Protein AF-A0A372RR23-F1 (afdb_monomer_lite)

Foldseek 3Di:
DDDDDDPDDDPDPPVVVVVVPDDVPPPLPAPQAEEAFEADVQQLVVVLVVVCVVVVHHSVQKDWQVLLVVCVQCVPTQHDAAHEYEADDPDPPGCNCVSCVVNVHHYHYYNHPCRLVVLVVCLVVDPHAHEYEYAHQDLVSLVSVLVSLVSVHAYEYEYAPVRHDPSQVDNDDPPCPVRHHHYDHCVQPCQRTMAGEDDDDPVQWDKWKKFDPVQLPDDDPVQSVLSVVLVHHWYKYDDDSGIIITTHNDDVSVVSSVVVCCVVPVRIDTDDPPPVVLVVLVVVLVVVCVCLCCVLPPQHQVLDPPDPDPDPVSSVVSVVSNVVNVVSVVVSVVVVVVVVLVVDPPVVVCVVVVPDPPDDD

Structure (mmCIF, N/CA/C/O backbone):
data_AF-A0A372RR23-F1
#
_entry.id   AF-A0A372RR23-F1
#
loop_
_atom_site.group_PDB
_atom_site.id
_atom_site.type_symbol
_atom_site.label_atom_id
_atom_site.label_alt_id
_atom_site.label_comp_id
_atom_site.label_asym_id
_atom_site.label_entity_id
_atom_site.label_seq_id
_atom_site.pdbx_PDB_ins_code
_atom_site.Cartn_x
_atom_site.Cartn_y
_atom_site.Cartn_z
_atom_site.occupancy
_atom_site.B_iso_or_equiv
_atom_site.auth_seq_id
_atom_site.auth_comp_id
_atom_site.auth_asym_id
_atom_site.auth_atom_id
_atom_site.pdbx_PDB_model_num
ATOM 1 N N . MET A 1 1 ? -21.465 -30.133 79.094 1.00 32.75 1 MET A N 1
ATOM 2 C CA . MET A 1 1 ? -21.147 -31.136 78.059 1.00 32.75 1 MET A CA 1
ATOM 3 C C . MET A 1 1 ? -22.354 -31.195 77.126 1.00 32.75 1 MET A C 1
ATOM 5 O O . MET A 1 1 ? -23.392 -31.616 77.604 1.00 32.75 1 MET A O 1
ATOM 9 N N . VAL A 1 2 ? -22.204 -30.684 75.889 1.00 33.41 2 VAL A N 1
ATOM 10 C CA . VAL A 1 2 ? -23.000 -30.971 74.660 1.00 33.41 2 VAL A CA 1
ATOM 11 C C . VAL A 1 2 ? -24.513 -30.642 74.727 1.00 33.41 2 VAL A C 1
ATOM 13 O O . VAL A 1 2 ? -25.246 -31.293 75.452 1.00 33.41 2 VAL A O 1
ATOM 16 N N . GLU A 1 3 ? -25.068 -29.556 74.166 1.00 28.98 3 GLU A N 1
ATOM 17 C CA . GLU A 1 3 ? -25.157 -29.034 72.776 1.00 28.98 3 GLU A CA 1
ATOM 18 C C . GLU A 1 3 ? -25.964 -29.898 71.767 1.00 28.98 3 GLU A C 1
ATOM 20 O O . GLU A 1 3 ? -25.618 -31.051 71.543 1.00 28.98 3 GLU A O 1
ATOM 25 N N . LYS A 1 4 ? -26.932 -29.248 71.075 1.00 32.94 4 LYS A N 1
ATOM 26 C CA . LYS A 1 4 ? -27.595 -29.609 69.785 1.00 32.94 4 LYS A CA 1
ATOM 27 C C . LYS A 1 4 ? -28.666 -30.729 69.844 1.00 32.94 4 LYS A C 1
ATOM 29 O O . LYS A 1 4 ? -28.531 -31.669 70.604 1.00 32.94 4 LYS A O 1
ATOM 34 N N . THR A 1 5 ? -29.786 -30.729 69.106 1.00 32.44 5 THR A N 1
ATOM 35 C CA . THR A 1 5 ? -30.279 -29.979 67.927 1.00 32.44 5 THR A CA 1
ATOM 36 C C . THR A 1 5 ? -31.756 -30.358 67.690 1.00 32.44 5 THR A C 1
ATOM 38 O O . THR A 1 5 ? -32.130 -31.491 67.981 1.00 32.44 5 THR A O 1
ATOM 41 N N . LYS A 1 6 ? -32.542 -29.459 67.069 1.00 32.62 6 LYS A N 1
ATOM 42 C CA . LYS A 1 6 ? -33.461 -29.687 65.917 1.00 32.62 6 LYS A CA 1
ATOM 43 C C . LYS A 1 6 ? -34.702 -28.782 65.967 1.00 32.62 6 LYS A C 1
ATOM 45 O O . LYS A 1 6 ? -35.769 -29.185 66.404 1.00 32.62 6 LYS A O 1
ATOM 50 N N . ASN A 1 7 ? -34.543 -27.577 65.420 1.00 30.97 7 ASN A N 1
ATOM 51 C CA . ASN A 1 7 ? -35.616 -26.851 64.740 1.00 30.97 7 ASN A CA 1
ATOM 52 C C . ASN A 1 7 ? -35.273 -26.869 63.242 1.00 30.97 7 ASN A C 1
ATOM 54 O O . ASN A 1 7 ? -34.629 -25.959 62.728 1.00 30.97 7 ASN A O 1
ATOM 58 N N . GLU A 1 8 ? -35.647 -27.946 62.558 1.00 39.44 8 GLU A N 1
ATOM 59 C CA . GLU A 1 8 ? -35.674 -28.031 61.096 1.00 39.44 8 GLU A CA 1
ATOM 60 C C . GLU A 1 8 ? -37.141 -28.024 60.681 1.00 39.44 8 GLU A C 1
ATOM 62 O O . GLU A 1 8 ? -37.826 -28.974 61.031 1.00 39.44 8 GLU A O 1
ATOM 67 N N . THR A 1 9 ? -37.598 -26.973 59.981 1.00 37.22 9 THR A N 1
ATOM 68 C CA . THR A 1 9 ? -38.625 -27.017 58.904 1.00 37.22 9 THR A CA 1
ATOM 69 C C . THR A 1 9 ? -39.169 -25.624 58.545 1.00 37.22 9 THR A C 1
ATOM 71 O O . THR A 1 9 ? -40.376 -25.427 58.546 1.00 37.22 9 THR A O 1
ATOM 74 N N . PHE A 1 10 ? -38.335 -24.628 58.205 1.00 36.75 10 PHE A N 1
ATOM 75 C CA . PHE A 1 10 ? -38.878 -23.379 57.616 1.00 36.75 10 PHE A CA 1
ATOM 76 C C . PHE A 1 10 ? -37.987 -22.656 56.588 1.00 36.75 10 PHE A C 1
ATOM 78 O O . PHE A 1 10 ? -38.236 -21.501 56.254 1.00 36.75 10 PHE A O 1
ATOM 85 N N . THR A 1 11 ? -36.974 -23.318 56.021 1.00 40.12 11 THR A N 1
ATOM 86 C CA . THR A 1 11 ? -35.999 -22.672 55.114 1.00 40.12 11 THR A CA 1
ATOM 87 C C . THR A 1 11 ? -35.966 -23.220 53.686 1.00 40.12 11 THR A C 1
ATOM 89 O O . THR A 1 11 ? -35.146 -22.765 52.896 1.00 40.12 11 THR A O 1
ATOM 92 N N . ASN A 1 12 ? -36.866 -24.132 53.296 1.00 43.38 12 ASN A N 1
ATOM 93 C CA . ASN A 1 12 ? -36.769 -24.791 51.982 1.00 43.38 12 ASN A CA 1
ATOM 94 C C . ASN A 1 12 ? -37.603 -24.138 50.854 1.00 43.38 12 ASN A C 1
ATOM 96 O O . ASN A 1 12 ? -37.377 -24.407 49.679 1.00 43.38 12 ASN A O 1
ATOM 100 N N . GLY A 1 13 ? -38.553 -23.249 51.177 1.00 40.19 13 GLY A N 1
ATOM 101 C CA . GLY A 1 13 ? -39.430 -22.615 50.174 1.00 40.19 13 GLY A CA 1
ATOM 102 C C . GLY A 1 13 ? -38.867 -21.343 49.526 1.00 40.19 13 GLY A C 1
ATOM 103 O O . GLY A 1 13 ? -39.164 -21.050 48.371 1.00 40.19 13 GLY A O 1
ATOM 104 N N . ARG A 1 14 ? -38.023 -20.586 50.243 1.00 38.28 14 ARG A N 1
ATOM 105 C CA . ARG A 1 14 ? -37.509 -19.280 49.781 1.00 38.28 14 ARG A CA 1
ATOM 106 C C . ARG A 1 14 ? -36.239 -19.392 48.929 1.00 38.28 14 ARG A C 1
ATOM 108 O O . ARG A 1 14 ? -35.959 -18.494 48.143 1.00 38.28 14 ARG A O 1
ATOM 115 N N . PHE A 1 15 ? -35.512 -20.505 49.043 1.00 39.12 15 PHE A N 1
ATOM 116 C CA . PHE A 1 15 ? -34.322 -20.774 48.231 1.00 39.12 15 PHE A CA 1
ATOM 117 C C . PHE A 1 15 ? -34.662 -21.201 46.797 1.00 39.12 15 PHE A C 1
ATOM 119 O O . PHE A 1 15 ? -33.976 -20.784 45.871 1.00 39.12 15 PHE A O 1
ATOM 126 N N . ARG A 1 16 ? -35.776 -21.914 46.577 1.00 40.09 16 ARG A N 1
ATOM 127 C CA . ARG A 1 16 ? -36.174 -22.370 45.231 1.00 40.09 16 ARG A CA 1
ATOM 128 C C . ARG A 1 16 ? -36.643 -21.249 44.298 1.00 40.09 16 ARG A C 1
ATOM 130 O O . ARG A 1 16 ? -36.471 -21.351 43.091 1.00 40.09 16 ARG A O 1
ATOM 137 N N . PHE A 1 17 ? -37.201 -20.165 44.842 1.00 38.22 17 PHE A N 1
ATOM 138 C CA . PHE A 1 17 ? -37.656 -19.021 44.037 1.00 38.22 17 PHE A CA 1
ATOM 139 C C . PHE A 1 17 ? -36.513 -18.086 43.610 1.00 38.22 17 PHE A C 1
ATOM 141 O O . PHE A 1 17 ? -36.607 -17.438 42.573 1.00 38.22 17 PHE A O 1
ATOM 148 N N . LEU A 1 18 ? -35.413 -18.037 44.370 1.00 39.31 18 LEU A N 1
ATOM 149 C CA . LEU A 1 18 ? -34.217 -17.264 44.007 1.00 39.31 18 LEU A CA 1
ATOM 150 C C . LEU A 1 18 ? -33.305 -18.002 43.014 1.00 39.31 18 LEU A C 1
ATOM 152 O O . LEU A 1 18 ? -32.480 -17.370 42.358 1.00 39.31 18 LEU A O 1
ATOM 156 N N . GLU A 1 19 ? -33.475 -19.317 42.876 1.00 41.12 19 GLU A N 1
ATOM 157 C CA . GLU A 1 19 ? -32.710 -20.159 41.951 1.00 41.12 19 GLU A CA 1
ATOM 158 C C . GLU A 1 19 ? -33.331 -20.218 40.543 1.00 41.12 19 GLU A C 1
ATOM 160 O O . GLU A 1 19 ? -32.627 -20.470 39.573 1.00 41.12 19 GLU A O 1
ATOM 165 N N . LEU A 1 20 ? -34.624 -19.889 40.406 1.00 41.50 20 LEU A N 1
ATOM 166 C CA . LEU A 1 20 ? -35.331 -19.831 39.117 1.00 41.50 20 LEU A CA 1
ATOM 167 C C . LEU A 1 20 ? -35.252 -18.461 38.416 1.00 41.50 20 LEU A C 1
ATOM 169 O O . LEU A 1 20 ? -35.506 -18.378 37.221 1.00 41.50 20 LEU A O 1
ATOM 173 N N . CYS A 1 21 ? -34.846 -17.398 39.121 1.00 40.59 21 CYS A N 1
ATOM 174 C CA . CYS A 1 21 ? -34.650 -16.055 38.547 1.00 40.59 21 CYS A CA 1
ATOM 175 C C . CYS A 1 21 ? -33.171 -15.716 38.294 1.00 40.59 21 CYS A C 1
ATOM 177 O O . CYS A 1 21 ? -32.789 -14.544 38.260 1.00 40.59 21 CYS A O 1
ATOM 179 N N . ARG A 1 22 ? -32.309 -16.726 38.141 1.00 40.34 22 ARG A N 1
ATOM 180 C CA . ARG A 1 22 ? -30.904 -16.523 37.791 1.00 40.34 22 ARG A CA 1
ATOM 181 C C . ARG A 1 22 ? -30.522 -17.464 36.655 1.00 40.34 22 ARG A C 1
ATOM 183 O O . ARG A 1 22 ? -30.460 -18.670 36.846 1.00 40.34 22 ARG A O 1
ATOM 190 N N . LYS A 1 23 ? -30.121 -16.834 35.549 1.00 40.53 23 LYS A N 1
ATOM 191 C CA . LYS A 1 23 ? -29.235 -17.333 34.491 1.00 40.53 23 LYS A CA 1
ATOM 192 C C . LYS A 1 23 ? -29.868 -17.776 33.165 1.00 40.53 23 LYS A C 1
ATOM 194 O O . LYS A 1 23 ? -29.563 -18.856 32.685 1.00 40.53 23 LYS A O 1
ATOM 199 N N . ASP A 1 24 ? -30.440 -16.815 32.444 1.00 39.31 24 ASP A N 1
ATOM 200 C CA . ASP A 1 24 ? -29.899 -16.551 31.100 1.00 39.31 24 ASP A CA 1
ATOM 201 C C . ASP A 1 24 ? -28.560 -15.812 31.274 1.00 39.31 24 ASP A C 1
ATOM 203 O O . ASP A 1 24 ? -28.441 -14.604 31.068 1.00 39.31 24 ASP A O 1
ATOM 207 N N . TYR A 1 25 ? -27.537 -16.511 31.780 1.00 46.22 25 TYR A N 1
ATOM 208 C CA . TYR A 1 25 ? -26.165 -16.015 31.687 1.00 46.22 25 TYR A CA 1
ATOM 209 C C . TYR A 1 25 ? -25.766 -16.238 30.232 1.00 46.22 25 TYR A C 1
ATOM 211 O O . TYR A 1 25 ? -25.176 -17.261 29.892 1.00 46.22 25 TYR A O 1
ATOM 219 N N . PHE A 1 26 ? -26.101 -15.281 29.365 1.00 50.78 26 PHE A N 1
ATOM 220 C CA . PHE A 1 26 ? -25.314 -15.094 28.154 1.00 50.78 26 PHE A CA 1
ATOM 221 C C . PHE A 1 26 ? -23.848 -15.080 28.588 1.00 50.78 26 PHE A C 1
ATOM 223 O O . PHE A 1 26 ? -23.500 -14.389 29.554 1.00 50.78 26 PHE A O 1
ATOM 230 N N . SER A 1 27 ? -23.007 -15.908 27.961 1.00 52.59 27 SER A N 1
ATOM 231 C CA . SER A 1 27 ? -21.594 -15.895 28.315 1.00 52.59 27 SER A CA 1
ATOM 232 C C . SER A 1 27 ? -21.087 -14.465 28.106 1.00 52.59 27 SER A C 1
ATOM 234 O O . SER A 1 27 ? -21.326 -13.846 27.067 1.00 52.59 27 SER A O 1
ATOM 236 N N . ARG A 1 28 ? -20.450 -13.914 29.145 1.00 58.38 28 ARG A N 1
ATOM 237 C CA . ARG A 1 28 ? -19.792 -12.602 29.076 1.00 58.38 28 ARG A CA 1
ATOM 238 C C . ARG A 1 28 ? -18.524 -12.645 28.231 1.00 58.38 28 ARG A C 1
ATOM 240 O O . ARG A 1 28 ? -17.876 -11.623 28.064 1.00 58.38 28 ARG A O 1
ATOM 247 N N . GLU A 1 29 ? -18.151 -13.827 27.749 1.00 73.06 29 GLU A N 1
ATOM 248 C CA . GLU A 1 29 ? -17.009 -13.954 26.869 1.00 73.06 29 GLU A CA 1
ATOM 249 C C . GLU A 1 29 ? -17.309 -13.246 25.548 1.00 73.06 29 GLU A C 1
ATOM 251 O O . GLU A 1 29 ? -18.373 -13.502 24.950 1.00 73.06 29 GLU A O 1
ATOM 256 N N . PRO A 1 30 ? -16.389 -12.365 25.110 1.00 78.56 30 PRO A N 1
ATOM 257 C CA . PRO A 1 30 ? -16.509 -11.691 23.837 1.00 78.56 30 PRO A CA 1
ATOM 258 C C . PRO A 1 30 ? -16.737 -12.693 22.710 1.00 78.56 30 PRO A C 1
ATOM 260 O O . PRO A 1 30 ? -16.141 -13.768 22.687 1.00 78.56 30 PRO A O 1
ATOM 263 N N . THR A 1 31 ? -17.600 -12.341 21.764 1.00 87.62 31 THR A N 1
ATOM 264 C CA . THR A 1 31 ? -17.937 -13.183 20.606 1.00 87.62 31 THR A CA 1
ATOM 265 C C . THR A 1 31 ? -16.738 -13.450 19.696 1.00 87.62 31 THR A C 1
ATOM 267 O O . THR A 1 31 ? -16.782 -14.378 18.896 1.00 87.62 31 THR A O 1
ATOM 270 N N . GLY A 1 32 ? -15.683 -12.636 19.803 1.00 88.50 32 GL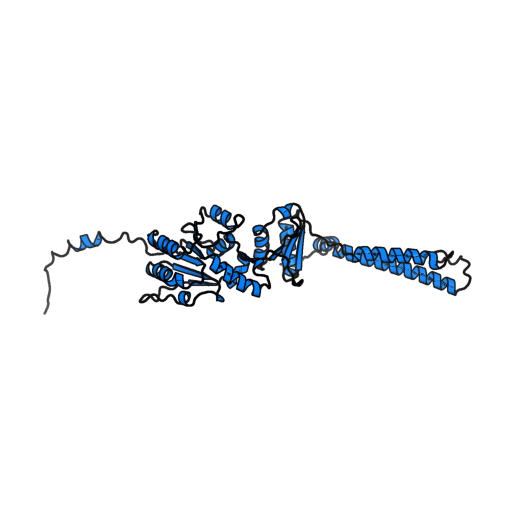Y A N 1
ATOM 271 C CA . GLY A 1 32 ? -14.536 -12.640 18.895 1.00 88.50 32 GLY A CA 1
ATOM 272 C C . GLY A 1 32 ? -14.802 -11.922 17.567 1.00 88.50 32 GLY A C 1
ATOM 273 O O . GLY A 1 32 ? -13.875 -11.779 16.775 1.00 88.50 32 GLY A O 1
ATOM 274 N N . LEU A 1 33 ? -16.034 -11.448 17.343 1.00 92.88 33 LEU A N 1
ATOM 275 C CA . LEU A 1 33 ? -16.416 -10.683 16.159 1.00 92.88 33 LEU A CA 1
ATOM 276 C C . LEU A 1 33 ? -15.825 -9.273 16.210 1.00 92.88 33 LEU A C 1
ATOM 278 O O . LEU A 1 33 ? -15.804 -8.640 17.269 1.00 92.88 33 LEU A O 1
ATOM 282 N N . VAL A 1 34 ? -15.350 -8.791 15.064 1.00 94.44 34 VAL A N 1
ATOM 283 C CA . VAL A 1 34 ? -14.657 -7.504 14.938 1.00 94.44 34 VAL A CA 1
ATOM 284 C C . VAL A 1 34 ? -15.584 -6.444 14.347 1.00 94.44 34 VAL A C 1
ATOM 286 O O . VAL A 1 34 ? -16.171 -6.653 13.290 1.00 94.44 34 VAL A O 1
ATOM 289 N N . HIS A 1 35 ? -15.676 -5.292 15.008 1.00 94.25 35 HIS A N 1
ATOM 290 C CA . HIS A 1 35 ? -16.439 -4.121 14.576 1.00 94.25 35 HIS A CA 1
ATOM 291 C C . HIS A 1 35 ? -15.450 -2.981 14.317 1.00 94.25 35 HIS A C 1
ATOM 293 O O . HIS A 1 35 ? -14.727 -2.575 15.231 1.00 94.25 35 HIS A O 1
ATOM 299 N N . ILE A 1 36 ? -15.377 -2.514 13.069 1.00 94.50 36 ILE A N 1
ATOM 300 C CA . ILE A 1 36 ? -14.313 -1.620 12.590 1.00 94.50 36 ILE A CA 1
ATOM 301 C C . ILE A 1 36 ? -14.866 -0.212 12.373 1.00 94.50 36 ILE A C 1
ATOM 303 O O . ILE A 1 36 ? -15.873 -0.031 11.690 1.00 94.50 36 ILE A O 1
ATOM 307 N N . PHE A 1 37 ? -14.167 0.774 12.933 1.00 93.88 37 PHE A N 1
ATOM 308 C CA . PHE A 1 37 ? -14.517 2.191 12.908 1.00 93.88 37 PHE A CA 1
ATOM 309 C C . PHE A 1 37 ? -13.312 2.999 12.418 1.00 93.88 37 PHE A C 1
ATOM 311 O O . PHE A 1 37 ? -12.285 3.029 13.097 1.00 93.88 37 PHE A O 1
ATOM 318 N N . ILE A 1 38 ? -13.419 3.641 11.255 1.00 93.31 38 ILE A N 1
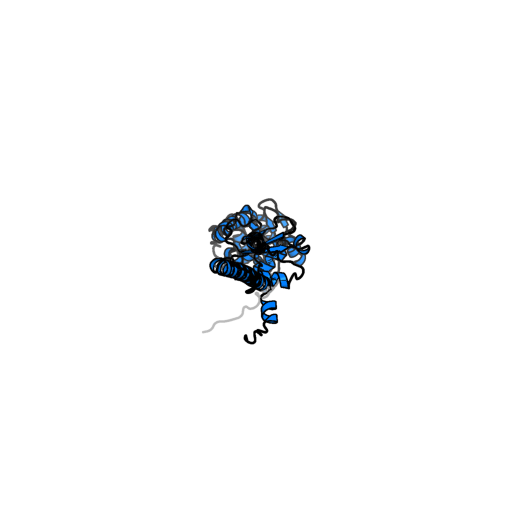ATOM 319 C CA . ILE A 1 38 ? -12.316 4.370 10.611 1.00 93.31 38 ILE A CA 1
ATOM 320 C C . ILE A 1 38 ? -12.601 5.871 10.611 1.00 93.31 38 ILE A C 1
ATOM 322 O O . ILE A 1 38 ? -13.611 6.316 10.066 1.00 93.31 38 ILE A O 1
ATOM 326 N N . ASP A 1 39 ? -11.684 6.643 11.190 1.00 91.50 39 ASP A N 1
ATOM 327 C CA . ASP A 1 39 ? -11.669 8.104 11.114 1.00 91.50 39 ASP A CA 1
ATOM 328 C C . ASP A 1 39 ? -10.792 8.538 9.938 1.00 91.50 39 ASP A C 1
ATOM 330 O O . ASP A 1 39 ? -9.567 8.642 10.061 1.00 91.50 39 ASP A O 1
ATOM 334 N N . ASN A 1 40 ? -11.410 8.707 8.769 1.00 88.88 40 ASN A N 1
ATOM 335 C CA . ASN A 1 40 ? -10.663 8.784 7.522 1.00 88.88 40 ASN A CA 1
ATOM 336 C C . ASN A 1 40 ? -9.707 9.998 7.435 1.00 88.88 40 ASN A C 1
ATOM 338 O O . ASN A 1 40 ? -8.518 9.810 7.167 1.00 88.88 40 ASN A O 1
ATOM 342 N N . PRO A 1 41 ? -10.142 11.240 7.714 1.00 89.38 41 PRO A N 1
ATOM 343 C CA . PRO A 1 41 ? -9.239 12.386 7.647 1.00 89.38 41 PRO A CA 1
ATOM 344 C C . PRO A 1 41 ? -8.061 12.256 8.619 1.00 89.38 41 PRO A C 1
ATOM 346 O O . PRO A 1 41 ? -6.952 12.683 8.307 1.00 89.38 41 PRO A O 1
ATOM 349 N N . ASN A 1 42 ? -8.285 11.644 9.787 1.00 90.31 42 ASN A N 1
ATOM 350 C CA . ASN A 1 42 ? -7.258 11.477 10.807 1.00 90.31 42 ASN A CA 1
ATOM 351 C C . ASN A 1 42 ? -6.155 10.505 10.353 1.00 90.31 42 ASN A C 1
ATOM 353 O O . ASN A 1 42 ? -4.974 10.825 10.485 1.00 90.31 42 ASN A O 1
ATOM 357 N N . ILE A 1 43 ? -6.516 9.353 9.769 1.00 93.69 43 ILE A N 1
ATOM 358 C CA . ILE A 1 43 ? -5.520 8.416 9.220 1.00 93.69 43 ILE A CA 1
ATOM 359 C C . ILE A 1 43 ? -4.796 9.001 8.005 1.00 93.69 43 ILE A C 1
ATOM 361 O O . ILE A 1 43 ? -3.584 8.812 7.886 1.00 93.69 43 ILE A O 1
ATOM 365 N N . GLU A 1 44 ? -5.513 9.700 7.122 1.00 93.12 44 GLU A N 1
ATOM 366 C CA . GLU A 1 44 ? -4.958 10.200 5.866 1.00 93.12 44 GLU A CA 1
ATOM 367 C C . GLU A 1 44 ? -3.939 11.322 6.097 1.00 93.12 44 GLU A C 1
ATOM 369 O O . GLU A 1 44 ? -2.839 11.253 5.551 1.00 93.12 44 GLU A O 1
ATOM 374 N N . ILE A 1 45 ? -4.263 12.319 6.928 1.00 93.06 45 ILE A N 1
ATOM 375 C CA . ILE A 1 45 ? -3.385 13.473 7.184 1.00 93.06 45 ILE A CA 1
ATOM 376 C C . ILE A 1 45 ? -2.081 13.029 7.861 1.00 93.06 45 ILE A C 1
ATOM 378 O O . ILE A 1 45 ? -0.996 13.287 7.342 1.00 93.06 45 ILE A O 1
ATOM 382 N N . GLU A 1 46 ? -2.184 12.317 8.985 1.00 95.69 46 GLU A N 1
ATOM 383 C CA . GLU A 1 46 ? -1.015 11.866 9.757 1.00 95.69 46 GLU A CA 1
ATOM 384 C C . GLU A 1 46 ? -0.188 10.834 8.965 1.00 95.69 46 GLU A C 1
ATOM 386 O O . GLU A 1 46 ? 1.044 10.844 8.985 1.00 95.69 46 GLU A O 1
ATOM 391 N N . GLY A 1 47 ? -0.855 9.965 8.195 1.00 95.75 47 GLY A N 1
ATOM 392 C CA . GLY A 1 47 ? -0.188 8.976 7.349 1.00 95.75 47 GLY A CA 1
ATOM 393 C C . GLY A 1 47 ? 0.599 9.625 6.216 1.00 95.75 47 GLY A C 1
ATOM 394 O O . GLY A 1 47 ? 1.771 9.305 6.017 1.00 95.75 47 GLY A O 1
ATOM 395 N N . LYS A 1 48 ? -0.007 10.578 5.499 1.00 95.94 48 LYS A N 1
ATOM 396 C CA . LYS A 1 48 ? 0.673 11.326 4.433 1.00 95.94 48 LYS A CA 1
ATOM 397 C C . LYS A 1 48 ? 1.892 12.067 4.957 1.00 95.94 48 LYS A C 1
ATOM 399 O O . LYS A 1 48 ? 2.946 11.973 4.335 1.00 95.94 48 LYS A O 1
ATOM 404 N N . GLN A 1 49 ? 1.774 12.728 6.106 1.00 95.38 49 GLN A N 1
ATOM 405 C CA . GLN A 1 49 ? 2.880 13.460 6.718 1.00 95.38 49 GLN A CA 1
ATOM 406 C C . GLN A 1 49 ? 4.054 12.543 7.099 1.00 95.38 49 GLN A C 1
ATOM 408 O O . GLN A 1 49 ? 5.217 12.907 6.917 1.00 95.38 49 GLN A O 1
ATOM 413 N N . LEU A 1 50 ? 3.785 11.352 7.635 1.00 95.81 50 LEU A N 1
ATOM 414 C CA . LEU A 1 50 ? 4.842 10.403 7.989 1.00 95.81 50 LEU A CA 1
ATOM 415 C C . LEU A 1 50 ? 5.497 9.794 6.748 1.00 95.81 50 LEU A C 1
ATOM 417 O O . LEU A 1 50 ? 6.722 9.822 6.614 1.00 95.81 50 LEU A O 1
ATOM 421 N N . ILE A 1 51 ? 4.686 9.237 5.847 1.00 95.88 51 ILE A N 1
ATOM 422 C CA . ILE A 1 51 ? 5.183 8.458 4.711 1.00 95.88 51 ILE A CA 1
ATOM 423 C C . ILE A 1 51 ? 5.858 9.355 3.670 1.00 95.88 51 ILE A C 1
ATOM 425 O O . ILE A 1 51 ? 6.841 8.927 3.069 1.00 95.88 51 ILE A O 1
ATOM 429 N N . SER A 1 52 ? 5.426 10.611 3.506 1.00 94.94 52 SER A N 1
ATOM 430 C CA . SER A 1 52 ? 6.094 11.569 2.610 1.00 94.94 52 SER A CA 1
ATOM 431 C C . SER A 1 52 ? 7.566 11.756 2.976 1.00 94.94 52 SER A C 1
ATOM 433 O O . SER A 1 52 ? 8.437 11.732 2.106 1.00 94.94 52 SER A O 1
ATOM 435 N N . ASN A 1 53 ? 7.853 11.854 4.276 1.00 93.00 53 ASN A N 1
ATOM 436 C CA . ASN A 1 53 ? 9.205 11.991 4.802 1.00 93.00 53 ASN A CA 1
ATOM 437 C C . ASN A 1 53 ? 10.000 10.680 4.734 1.00 93.00 53 ASN A C 1
ATOM 439 O O . ASN A 1 53 ? 11.185 10.712 4.409 1.00 93.00 53 ASN A O 1
ATOM 443 N N . LEU A 1 54 ? 9.371 9.539 5.043 1.00 93.19 54 LEU A N 1
ATOM 444 C CA . LEU A 1 54 ? 10.043 8.233 5.033 1.00 93.19 54 LEU A CA 1
ATOM 445 C C . LEU A 1 54 ? 10.422 7.779 3.619 1.00 93.19 54 LEU A C 1
ATOM 447 O O . LEU A 1 54 ? 11.536 7.310 3.406 1.00 93.19 54 LEU A O 1
ATOM 451 N N . GLU A 1 55 ? 9.510 7.942 2.662 1.00 92.81 55 GLU A N 1
ATOM 452 C CA . GLU A 1 55 ? 9.662 7.451 1.286 1.00 92.81 55 GLU A CA 1
ATOM 453 C C . GLU A 1 55 ? 10.176 8.523 0.316 1.00 92.81 55 GLU A C 1
ATOM 455 O O . GLU A 1 55 ? 10.420 8.233 -0.859 1.00 92.81 55 GLU A O 1
ATOM 460 N N . ASN A 1 56 ? 10.360 9.758 0.801 1.00 91.75 56 ASN A N 1
ATOM 461 C CA . ASN A 1 56 ? 10.722 10.930 0.002 1.00 91.75 56 ASN A CA 1
ATOM 462 C C . ASN A 1 56 ? 9.747 11.148 -1.178 1.00 91.75 56 ASN A C 1
ATOM 464 O O . ASN A 1 56 ? 10.148 11.298 -2.335 1.00 91.75 56 ASN A O 1
ATOM 468 N N . VAL A 1 57 ? 8.448 11.131 -0.867 1.00 92.00 57 VAL A N 1
ATOM 469 C CA . VAL A 1 57 ? 7.320 11.280 -1.805 1.00 92.00 57 VAL A CA 1
ATOM 470 C C . VAL A 1 57 ? 6.548 12.552 -1.452 1.00 92.00 57 VAL A C 1
ATOM 472 O O . VAL A 1 57 ? 6.435 12.901 -0.281 1.00 92.00 57 VAL A O 1
ATOM 475 N N . TYR A 1 58 ? 5.969 13.245 -2.434 1.00 92.81 58 TYR A N 1
ATOM 476 C CA . TYR A 1 58 ? 5.067 14.361 -2.138 1.00 92.81 58 TYR A CA 1
ATOM 477 C C . TYR A 1 58 ? 3.717 13.876 -1.587 1.00 92.81 58 TYR A C 1
ATOM 479 O O . TYR A 1 58 ? 3.155 12.892 -2.058 1.00 92.81 58 TYR A O 1
ATOM 487 N N . GLU A 1 59 ? 3.155 14.589 -0.609 1.00 93.50 59 GLU A N 1
ATOM 488 C CA . GLU A 1 59 ? 1.894 14.198 0.046 1.00 93.50 59 GLU A CA 1
ATOM 489 C C . GLU A 1 59 ? 0.701 14.077 -0.917 1.00 93.50 59 GLU A C 1
ATOM 491 O O . GLU A 1 59 ? -0.200 13.270 -0.688 1.00 93.50 59 GLU A O 1
ATOM 496 N N . ASP A 1 60 ? 0.696 14.845 -2.008 1.00 92.94 60 ASP A N 1
ATOM 497 C CA . ASP A 1 60 ? -0.336 14.807 -3.050 1.00 92.94 60 ASP A CA 1
ATOM 498 C C . ASP A 1 60 ? -0.234 13.578 -3.968 1.00 92.94 60 ASP A C 1
ATOM 500 O O . ASP A 1 60 ? -1.193 13.263 -4.671 1.00 92.94 60 ASP A O 1
ATOM 504 N N . GLN A 1 61 ? 0.894 12.865 -3.933 1.00 94.00 61 GLN A N 1
ATOM 505 C CA . GLN A 1 61 ? 1.102 11.597 -4.631 1.00 94.00 61 GLN A CA 1
ATOM 506 C C . GLN A 1 61 ? 0.758 10.383 -3.762 1.00 94.00 61 GLN A C 1
ATOM 508 O O . GLN A 1 61 ? 0.765 9.268 -4.277 1.00 94.00 61 GLN A O 1
ATOM 513 N N . LEU A 1 62 ? 0.489 10.565 -2.466 1.00 94.94 62 LEU A N 1
ATOM 514 C CA . LEU A 1 62 ? 0.218 9.475 -1.530 1.00 94.94 62 LEU A CA 1
ATOM 515 C C . LEU A 1 62 ? -1.274 9.165 -1.427 1.00 94.94 62 LEU A C 1
ATOM 517 O O . LEU A 1 62 ? -2.119 10.058 -1.331 1.00 94.94 62 LEU A O 1
ATOM 521 N N . TYR A 1 63 ? -1.586 7.876 -1.374 1.00 93.56 63 TYR A N 1
ATOM 522 C CA . TYR A 1 63 ? -2.949 7.365 -1.316 1.00 93.56 63 TYR A CA 1
ATOM 523 C C . TYR A 1 63 ? -3.044 6.154 -0.383 1.00 93.56 63 TYR A C 1
ATOM 525 O O . TYR A 1 63 ? -2.055 5.460 -0.131 1.00 93.56 63 TYR A O 1
ATOM 533 N N . ILE A 1 64 ? -4.254 5.908 0.117 1.00 92.81 64 ILE A N 1
ATOM 534 C CA . ILE A 1 64 ? -4.615 4.741 0.925 1.00 92.81 64 ILE A CA 1
ATOM 535 C C . ILE A 1 64 ? -5.527 3.854 0.078 1.00 92.81 64 ILE A C 1
ATOM 537 O O . ILE A 1 64 ? -6.493 4.341 -0.501 1.00 92.81 64 ILE A O 1
ATOM 541 N N . ASP A 1 65 ? -5.223 2.561 0.028 1.00 92.19 65 ASP A N 1
ATOM 542 C CA . ASP A 1 65 ? -6.124 1.512 -0.440 1.00 92.19 65 ASP A CA 1
ATOM 543 C C . ASP A 1 65 ? -6.932 1.003 0.766 1.00 92.19 65 ASP A C 1
ATOM 545 O O . ASP A 1 65 ? -6.408 0.302 1.646 1.00 92.19 65 ASP A O 1
ATOM 549 N N . TYR A 1 66 ? -8.208 1.389 0.846 1.00 90.75 66 TYR A N 1
ATOM 550 C CA . TYR A 1 66 ? -9.025 1.122 2.032 1.00 90.75 66 TYR A CA 1
ATOM 551 C C . TYR A 1 66 ? -9.414 -0.347 2.166 1.00 90.75 66 TYR A C 1
ATOM 553 O O . TYR A 1 66 ? -9.556 -0.835 3.290 1.00 90.75 66 TYR A O 1
ATOM 561 N N . GLY A 1 67 ? -9.553 -1.080 1.060 1.00 90.12 67 GLY A N 1
ATOM 562 C CA . GLY A 1 67 ? -9.795 -2.523 1.117 1.00 90.12 67 GLY A CA 1
ATOM 563 C C . GLY A 1 67 ? -8.598 -3.265 1.701 1.00 90.12 67 GLY A C 1
ATOM 564 O O . GLY A 1 67 ? -8.757 -4.148 2.549 1.00 90.12 67 GLY A O 1
ATOM 565 N N . ARG A 1 68 ? -7.379 -2.844 1.352 1.00 91.69 68 ARG A N 1
ATOM 566 C CA . ARG A 1 68 ? -6.152 -3.391 1.948 1.00 91.69 68 ARG A CA 1
ATOM 567 C C . ARG A 1 68 ? -5.964 -2.970 3.400 1.00 91.69 68 ARG A C 1
ATOM 569 O O . ARG A 1 68 ? -5.548 -3.803 4.211 1.00 91.69 68 ARG A O 1
ATOM 576 N N . LEU A 1 69 ? -6.304 -1.733 3.757 1.00 94.00 69 LEU A N 1
ATOM 577 C CA . LEU A 1 69 ? -6.330 -1.291 5.154 1.00 94.00 69 LEU A CA 1
ATOM 578 C C . LEU A 1 69 ? -7.300 -2.153 5.972 1.00 94.00 69 LEU A C 1
ATOM 580 O O . LEU A 1 69 ? -6.915 -2.694 7.009 1.00 94.00 69 LEU A O 1
ATOM 584 N N . LEU A 1 70 ? -8.525 -2.346 5.474 1.00 92.81 70 LEU A N 1
ATOM 585 C CA . LEU A 1 70 ? -9.545 -3.186 6.100 1.00 92.81 70 LEU A CA 1
ATOM 586 C C . LEU A 1 70 ? -9.030 -4.614 6.303 1.00 92.81 70 LEU A C 1
ATOM 588 O O . LEU A 1 70 ? -9.102 -5.140 7.412 1.00 92.81 70 LEU A O 1
ATOM 592 N N . LYS A 1 71 ? -8.445 -5.220 5.266 1.00 92.31 71 LYS A N 1
ATOM 593 C CA . LYS A 1 71 ? -7.866 -6.568 5.325 1.00 92.31 71 LYS A CA 1
ATOM 594 C C . LYS A 1 71 ? -6.723 -6.676 6.336 1.00 92.31 71 LYS A C 1
ATOM 596 O O . LYS A 1 71 ? -6.652 -7.659 7.075 1.00 92.31 71 LYS A O 1
ATOM 601 N N . THR A 1 72 ? -5.863 -5.661 6.396 1.00 94.25 72 THR A N 1
ATOM 602 C CA . THR A 1 72 ? -4.737 -5.578 7.341 1.00 94.25 72 THR A CA 1
ATOM 603 C C . THR A 1 72 ? -5.237 -5.522 8.782 1.00 94.25 72 THR A C 1
ATOM 605 O O . THR A 1 72 ? -4.788 -6.293 9.627 1.00 94.25 72 THR A O 1
ATOM 608 N N . VAL A 1 73 ? -6.214 -4.656 9.051 1.00 94.56 73 VAL A N 1
ATOM 609 C CA . VAL A 1 73 ? -6.808 -4.484 10.382 1.00 94.56 73 VAL A CA 1
ATOM 610 C C . VAL A 1 73 ? -7.607 -5.722 10.797 1.00 94.56 73 VAL A C 1
ATOM 612 O O . VAL A 1 73 ? -7.529 -6.168 11.944 1.00 94.56 73 VAL A O 1
ATOM 615 N N . LEU A 1 74 ? -8.370 -6.313 9.877 1.00 93.56 74 LEU A N 1
ATOM 616 C CA . LEU A 1 74 ? -9.176 -7.499 10.149 1.00 93.56 74 LEU A CA 1
ATOM 617 C C . LEU A 1 74 ? -8.293 -8.726 10.411 1.00 93.56 74 LEU A C 1
ATOM 619 O O . LEU A 1 74 ? -8.605 -9.514 11.305 1.00 93.56 74 LEU A O 1
ATOM 623 N N . ASN A 1 75 ? -7.174 -8.862 9.692 1.00 92.50 75 ASN A N 1
ATOM 624 C CA . ASN A 1 75 ? -6.182 -9.929 9.851 1.00 92.50 75 ASN A CA 1
ATOM 625 C C . ASN A 1 75 ? -6.810 -11.341 9.878 1.00 92.50 75 ASN A C 1
ATOM 627 O O . ASN A 1 75 ? -6.536 -12.157 10.758 1.00 92.50 75 ASN A O 1
ATOM 631 N N . GLY A 1 76 ? -7.743 -11.597 8.955 1.00 90.62 76 GLY A N 1
ATOM 632 C CA . GLY A 1 76 ? -8.450 -12.879 8.829 1.00 90.62 76 GLY A CA 1
ATOM 633 C C . GLY A 1 76 ? -9.500 -13.171 9.911 1.00 90.62 76 GLY A C 1
ATOM 634 O O . GLY A 1 76 ? -10.072 -14.260 9.916 1.00 90.62 76 GLY A O 1
ATOM 635 N N . ARG A 1 77 ? -9.767 -12.234 10.831 1.00 93.56 77 ARG A N 1
ATOM 636 C CA . ARG A 1 77 ? -10.832 -12.366 11.839 1.00 93.56 77 ARG A CA 1
ATOM 637 C C . ARG A 1 77 ? -12.212 -12.212 11.202 1.00 93.56 77 ARG A C 1
ATOM 639 O O . ARG A 1 77 ? -12.361 -11.599 10.150 1.00 93.56 77 ARG A O 1
ATOM 646 N N . GLN A 1 78 ? -13.236 -12.753 11.856 1.00 91.69 78 GLN A N 1
ATOM 647 C CA . GLN A 1 78 ? -14.609 -12.613 11.381 1.00 91.69 78 GLN A CA 1
ATOM 648 C C . GLN A 1 78 ? -15.169 -11.235 11.746 1.00 91.69 78 GLN A C 1
ATOM 650 O O . GLN A 1 78 ? -15.051 -10.779 12.887 1.00 91.69 78 GLN A O 1
ATOM 655 N N . ILE A 1 79 ? -15.801 -10.590 10.772 1.00 90.88 79 ILE A N 1
ATOM 656 C CA . ILE A 1 79 ? -16.461 -9.304 10.955 1.00 90.88 79 ILE A CA 1
ATOM 657 C C . ILE A 1 79 ? -17.821 -9.471 11.655 1.00 90.88 79 ILE A C 1
ATOM 659 O O . ILE A 1 79 ? -18.535 -10.444 11.409 1.00 90.88 79 ILE A O 1
ATOM 663 N N . GLY A 1 80 ? -18.138 -8.559 12.575 1.00 85.94 80 GLY A N 1
ATOM 664 C CA . GLY A 1 80 ? -19.381 -8.566 13.352 1.00 85.94 80 GLY A CA 1
ATOM 665 C C . GLY A 1 80 ? -20.521 -7.794 12.699 1.00 85.94 80 GLY A C 1
ATOM 666 O O . GLY A 1 80 ? -21.630 -8.311 12.635 1.00 85.94 80 GLY A O 1
ATOM 667 N N . ASP A 1 81 ? -20.223 -6.601 12.184 1.00 84.19 81 ASP A N 1
ATOM 668 C CA . ASP A 1 81 ? -21.144 -5.744 11.431 1.00 84.19 81 ASP A CA 1
ATOM 669 C C . ASP A 1 81 ? -20.417 -5.056 10.275 1.00 84.19 81 ASP A C 1
ATOM 671 O O . ASP A 1 81 ? -19.189 -5.026 10.219 1.00 84.19 81 ASP A O 1
ATOM 675 N N . ASN A 1 82 ? -21.196 -4.410 9.412 1.00 83.69 82 ASN A N 1
ATOM 676 C CA . ASN A 1 82 ? -20.729 -3.449 8.420 1.00 83.69 82 ASN A CA 1
ATOM 677 C C . ASN A 1 82 ? -19.694 -2.463 9.007 1.00 83.69 82 ASN A C 1
ATOM 679 O O . ASN A 1 82 ? -20.006 -1.790 9.996 1.00 83.69 82 ASN A O 1
ATOM 683 N N . PRO A 1 83 ? -18.486 -2.333 8.416 1.00 83.75 83 PRO A N 1
ATOM 684 C CA . PRO A 1 83 ? -17.532 -1.322 8.846 1.00 83.75 83 PRO A CA 1
ATOM 685 C C . PRO A 1 83 ? -18.115 0.081 8.702 1.00 83.75 83 PRO A C 1
ATOM 687 O O . PRO A 1 83 ? -18.843 0.383 7.750 1.00 83.75 83 PRO A O 1
ATOM 690 N N . VAL A 1 84 ? -17.742 0.951 9.634 1.00 83.50 84 VAL A N 1
ATOM 691 C CA . VAL A 1 84 ? -18.140 2.356 9.626 1.00 83.50 84 VAL A CA 1
ATOM 692 C C . VAL A 1 84 ? -16.934 3.209 9.266 1.00 83.50 84 VAL A C 1
ATOM 694 O O . VAL A 1 84 ? -15.904 3.154 9.941 1.00 83.50 84 VAL A O 1
ATOM 697 N N . ILE A 1 85 ? -17.072 4.012 8.215 1.00 82.62 85 ILE A N 1
ATOM 698 C CA . ILE A 1 85 ? -16.063 4.980 7.783 1.00 82.62 85 ILE A CA 1
ATOM 699 C C . ILE A 1 85 ? -16.657 6.374 7.925 1.00 82.62 85 ILE A C 1
ATOM 701 O O . ILE A 1 85 ? -17.760 6.647 7.457 1.00 82.62 85 ILE A O 1
ATOM 705 N N . VAL A 1 86 ? -15.926 7.261 8.587 1.00 81.56 86 VAL A N 1
ATOM 706 C CA . VAL A 1 86 ? -16.363 8.632 8.841 1.00 81.56 86 VAL A CA 1
ATOM 707 C C . VAL A 1 86 ? -15.418 9.620 8.172 1.00 81.56 86 VAL A C 1
ATOM 709 O O . VAL A 1 86 ? -14.201 9.428 8.176 1.00 81.56 86 VAL A O 1
ATOM 712 N N . GLY A 1 87 ? -15.990 10.687 7.618 1.00 78.12 87 GLY A N 1
ATOM 713 C CA . GLY A 1 87 ? -15.298 11.728 6.868 1.00 78.12 87 GLY A CA 1
ATOM 714 C C . GLY A 1 87 ? -15.378 11.482 5.364 1.00 78.12 87 GLY A C 1
ATOM 715 O O . GLY A 1 87 ? -16.426 11.114 4.842 1.00 78.12 87 GLY A O 1
ATOM 716 N N . SER A 1 88 ? -14.275 11.713 4.651 1.00 73.06 88 SER A N 1
ATOM 717 C CA . SER A 1 88 ? -14.242 11.566 3.194 1.00 73.06 88 SER A CA 1
ATOM 718 C C . SER A 1 88 ? -14.552 10.126 2.774 1.00 73.06 88 SER A C 1
ATOM 720 O O . SER A 1 88 ? -13.943 9.182 3.278 1.00 73.06 88 SER A O 1
ATOM 722 N N . CYS A 1 89 ? -15.475 9.954 1.830 1.00 77.69 89 CYS A N 1
ATOM 723 C CA . CYS A 1 89 ? -15.787 8.646 1.260 1.00 77.69 89 CYS A CA 1
ATOM 724 C C . CYS A 1 89 ? -14.582 8.095 0.468 1.00 77.69 89 CYS A C 1
ATOM 726 O O . CYS A 1 89 ? -13.980 8.860 -0.296 1.00 77.69 89 CYS A O 1
ATOM 728 N N . PRO A 1 90 ? -14.234 6.798 0.603 1.00 82.56 90 PRO A N 1
ATOM 729 C CA . PRO A 1 90 ? -13.247 6.159 -0.261 1.00 82.56 90 PRO A CA 1
ATOM 730 C C . PRO A 1 90 ? -13.569 6.342 -1.756 1.00 82.56 90 PRO A C 1
ATOM 732 O O . PRO A 1 90 ? -14.746 6.388 -2.131 1.00 82.56 90 PRO A O 1
ATOM 735 N N . PRO A 1 91 ? -12.553 6.406 -2.636 1.00 82.88 91 PRO A N 1
ATOM 736 C CA . PRO A 1 91 ? -12.764 6.489 -4.079 1.00 82.88 91 PRO A CA 1
ATOM 737 C C . PRO A 1 91 ? -13.653 5.355 -4.610 1.00 82.88 91 PRO A C 1
ATOM 739 O O . PRO A 1 91 ? -13.591 4.221 -4.140 1.00 82.88 91 PRO A O 1
ATOM 742 N N . THR A 1 92 ? -14.462 5.620 -5.638 1.00 82.44 92 THR A N 1
ATOM 743 C CA . THR A 1 92 ? -15.383 4.618 -6.218 1.00 82.44 92 THR A CA 1
ATOM 744 C C . THR A 1 92 ? -14.675 3.427 -6.867 1.00 82.44 92 THR A C 1
ATOM 746 O O . THR A 1 92 ? -15.276 2.372 -7.036 1.00 82.44 92 THR A O 1
ATOM 749 N N . ASN A 1 93 ? -13.404 3.586 -7.229 1.00 78.94 93 ASN A N 1
ATOM 750 C CA . ASN A 1 93 ? -12.538 2.548 -7.784 1.00 78.94 93 ASN A CA 1
ATOM 751 C C . ASN A 1 93 ? -11.617 1.892 -6.735 1.00 78.94 93 ASN A C 1
ATOM 753 O O . ASN A 1 93 ? -10.706 1.158 -7.115 1.00 78.94 93 ASN A O 1
ATOM 757 N N . ASP A 1 94 ? -11.813 2.172 -5.444 1.00 86.25 94 ASP A N 1
ATOM 758 C CA . ASP A 1 94 ? -11.032 1.568 -4.363 1.00 86.25 94 ASP A CA 1
ATOM 759 C C . ASP A 1 94 ? -11.352 0.072 -4.187 1.00 86.25 94 ASP A C 1
ATOM 761 O O . ASP A 1 94 ? -12.473 -0.382 -4.441 1.00 86.25 94 ASP A O 1
ATOM 765 N N . SER A 1 95 ? -10.368 -0.709 -3.727 1.00 85.38 95 SER A N 1
ATOM 766 C CA . SER A 1 95 ? -10.519 -2.154 -3.535 1.00 85.38 95 SER A CA 1
ATOM 767 C C . SER A 1 95 ? -11.497 -2.521 -2.407 1.00 85.38 95 SER A C 1
ATOM 769 O O . SER A 1 95 ? -11.997 -3.651 -2.372 1.00 85.38 95 SER A O 1
ATOM 771 N N . ILE A 1 96 ? -11.831 -1.565 -1.530 1.00 86.50 96 ILE A N 1
ATOM 772 C CA . ILE A 1 96 ? -12.759 -1.744 -0.412 1.00 86.50 96 ILE A CA 1
ATOM 773 C C . ILE A 1 96 ? -14.121 -2.265 -0.859 1.00 86.50 96 ILE A C 1
ATOM 775 O O . ILE A 1 96 ? -14.663 -3.158 -0.218 1.00 86.50 96 ILE A O 1
ATOM 779 N N . TRP A 1 97 ? -14.665 -1.773 -1.974 1.00 87.12 97 TRP A N 1
ATOM 780 C CA . TRP A 1 97 ? -16.017 -2.131 -2.409 1.00 87.12 97 TRP A CA 1
ATOM 781 C C . TRP A 1 97 ? -16.139 -3.620 -2.721 1.00 87.12 97 TRP A C 1
ATOM 783 O O . TRP A 1 97 ? -17.107 -4.262 -2.317 1.00 87.12 97 TRP A O 1
ATOM 793 N N . ARG A 1 98 ? -15.111 -4.188 -3.357 1.00 85.06 98 ARG A N 1
ATOM 794 C CA . ARG A 1 98 ? -15.046 -5.625 -3.617 1.00 85.06 98 ARG A CA 1
ATOM 795 C C . ARG A 1 98 ? -14.731 -6.421 -2.352 1.00 85.06 98 ARG A C 1
ATOM 797 O O . ARG A 1 98 ? -15.280 -7.501 -2.171 1.00 85.06 98 ARG A O 1
ATOM 804 N N . GLU A 1 99 ? -13.863 -5.918 -1.474 1.00 84.12 99 GLU A N 1
ATOM 805 C CA . GLU A 1 99 ? -13.562 -6.611 -0.212 1.00 84.12 99 GLU A CA 1
ATOM 806 C C . GLU A 1 99 ? -14.820 -6.748 0.658 1.00 84.12 99 GLU A C 1
ATOM 808 O O . GLU A 1 99 ? -15.077 -7.807 1.225 1.00 84.12 99 GLU A O 1
ATOM 813 N N . LEU A 1 100 ? -15.660 -5.716 0.700 1.00 84.38 100 LEU A N 1
ATOM 814 C CA . LEU A 1 100 ? -16.941 -5.752 1.403 1.00 84.38 100 LEU A CA 1
ATOM 815 C C . LEU A 1 100 ? -17.930 -6.723 0.767 1.00 84.38 100 LEU A C 1
ATOM 817 O O . LEU A 1 100 ? -18.578 -7.478 1.490 1.00 84.38 100 LEU A O 1
ATOM 821 N N . GLU A 1 101 ? -18.008 -6.746 -0.565 1.00 85.50 101 GLU A N 1
ATOM 822 C CA . GLU A 1 101 ? -18.818 -7.723 -1.296 1.00 85.50 101 GLU A CA 1
ATOM 823 C C . GLU A 1 101 ? -18.388 -9.160 -0.960 1.00 85.50 101 GLU A C 1
ATOM 825 O O . GLU A 1 101 ? -19.231 -9.994 -0.627 1.00 85.50 101 GLU A O 1
ATOM 830 N N . ASN A 1 102 ? -17.077 -9.430 -0.935 1.00 85.00 102 ASN A N 1
ATOM 831 C CA . ASN A 1 102 ? -16.515 -10.728 -0.550 1.00 85.00 102 ASN A CA 1
ATOM 832 C C . ASN A 1 102 ? -16.837 -11.110 0.904 1.00 85.00 102 ASN A C 1
ATOM 834 O O . ASN A 1 102 ? -17.036 -12.288 1.206 1.00 85.00 102 ASN A O 1
ATOM 838 N N . LEU A 1 103 ? -16.890 -10.126 1.804 1.00 82.25 103 LEU A N 1
ATOM 839 C CA . LEU A 1 103 ? -17.267 -10.311 3.207 1.00 82.25 103 LEU A CA 1
ATOM 840 C C . LEU A 1 103 ? -18.788 -10.422 3.411 1.00 82.25 103 LEU A C 1
ATOM 842 O O . LEU A 1 103 ? -19.227 -10.753 4.512 1.00 82.25 103 LEU A O 1
ATOM 846 N N . GLY A 1 104 ? -19.598 -10.168 2.376 1.00 82.31 104 GLY A N 1
ATOM 847 C CA . GLY A 1 104 ? -21.055 -10.096 2.488 1.00 82.31 104 GLY A CA 1
ATOM 848 C C . GLY A 1 104 ? -21.536 -8.902 3.322 1.00 82.31 104 GLY A C 1
ATOM 849 O O . GLY A 1 104 ? -22.625 -8.952 3.895 1.00 82.31 104 GLY A O 1
ATOM 850 N N . CYS A 1 105 ? -20.726 -7.847 3.409 1.00 80.50 105 CYS A N 1
ATOM 851 C CA . CYS A 1 105 ? -20.992 -6.640 4.183 1.00 80.50 105 CYS A CA 1
ATOM 852 C C . CYS A 1 105 ? -21.225 -5.432 3.271 1.00 80.50 105 CYS A C 1
ATOM 854 O O . CYS A 1 105 ? -20.865 -5.417 2.096 1.00 80.50 105 CYS A O 1
ATOM 856 N N . GLN A 1 106 ? -21.804 -4.383 3.841 1.00 78.38 106 GLN A N 1
ATOM 857 C CA . GLN A 1 106 ? -21.790 -3.040 3.264 1.00 78.38 106 GLN A CA 1
ATOM 858 C C . GLN A 1 106 ? -20.900 -2.136 4.122 1.00 78.38 106 GLN A C 1
ATOM 860 O O . GLN A 1 106 ? -20.587 -2.482 5.259 1.00 78.38 106 GLN A O 1
ATOM 865 N N . VAL A 1 107 ? -20.488 -0.982 3.596 1.00 77.81 107 VAL A N 1
ATOM 866 C CA . VAL A 1 107 ? -19.866 0.075 4.407 1.00 77.81 107 VAL A CA 1
ATOM 867 C C . VAL A 1 107 ? -20.871 1.180 4.643 1.00 77.81 107 VAL A C 1
ATOM 869 O O . VAL A 1 107 ? -21.539 1.638 3.715 1.00 77.81 107 VAL A O 1
ATOM 872 N N . THR A 1 108 ? -20.935 1.627 5.891 1.00 78.00 108 THR A N 1
ATOM 873 C CA . THR A 1 108 ? -21.669 2.833 6.256 1.00 78.00 108 THR A CA 1
ATOM 874 C C . THR A 1 108 ? -20.694 4.005 6.224 1.00 78.00 108 THR A C 1
ATOM 876 O O . THR A 1 108 ? -19.749 4.037 7.013 1.00 78.00 108 THR A O 1
ATOM 879 N N . VAL A 1 109 ? -20.907 4.944 5.298 1.00 78.56 109 VAL A N 1
ATOM 880 C CA . VAL A 1 109 ? -20.113 6.178 5.190 1.00 78.56 109 VAL A CA 1
ATOM 881 C C . VAL A 1 109 ? -20.905 7.347 5.760 1.00 78.56 109 VAL A C 1
ATOM 883 O O . VAL A 1 109 ? -22.057 7.546 5.374 1.00 78.56 109 VAL A O 1
ATOM 886 N N . PHE A 1 110 ? -20.284 8.135 6.636 1.00 75.81 110 PHE A N 1
ATOM 887 C CA . PHE A 1 110 ? -20.855 9.382 7.149 1.00 75.81 110 PHE A CA 1
ATOM 888 C C . PHE A 1 110 ? -19.973 10.582 6.797 1.00 75.81 110 PHE A C 1
ATOM 890 O O . PHE A 1 110 ? -18.771 10.557 7.054 1.00 75.81 110 PHE A O 1
ATOM 897 N N . ASP A 1 111 ? -20.581 11.661 6.293 1.00 61.78 111 ASP A N 1
ATOM 898 C CA . ASP A 1 111 ? -19.872 12.893 5.905 1.00 61.78 111 ASP A CA 1
ATOM 899 C C . ASP A 1 111 ? -19.364 13.718 7.110 1.00 61.78 111 ASP A C 1
ATOM 901 O O . ASP A 1 111 ? -18.476 14.559 6.967 1.00 61.78 111 ASP A O 1
ATOM 905 N N . GLN A 1 112 ? -19.935 13.520 8.304 1.00 62.22 112 GLN A N 1
ATOM 906 C CA . GLN A 1 112 ? -19.618 14.268 9.530 1.00 62.22 112 GLN A CA 1
ATOM 907 C C . GLN A 1 112 ? -19.183 13.336 10.662 1.00 62.22 112 GLN A C 1
ATOM 909 O O . GLN A 1 112 ? -19.405 12.132 10.589 1.00 62.22 112 GLN A O 1
ATOM 914 N N . ASN A 1 113 ? -18.575 13.898 11.718 1.00 66.94 113 ASN A N 1
ATOM 915 C CA . ASN A 1 113 ? -18.020 13.149 12.849 1.00 66.94 113 ASN A CA 1
ATOM 916 C C . ASN A 1 113 ? -19.101 12.429 13.68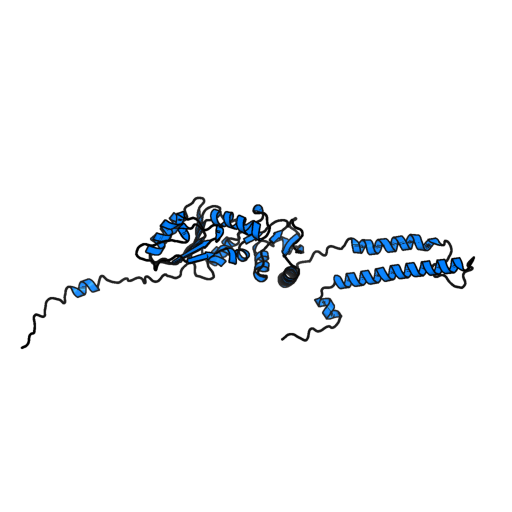6 1.00 66.94 113 ASN A C 1
ATOM 918 O O . ASN A 1 113 ? -19.483 12.873 14.770 1.00 66.94 113 ASN A O 1
ATOM 922 N N . GLU A 1 114 ? -19.574 11.295 13.175 1.00 78.44 114 GLU A N 1
ATOM 923 C CA . GLU A 1 114 ? -20.548 10.401 13.807 1.00 78.44 114 GLU A CA 1
ATOM 924 C C . GLU A 1 114 ? -19.895 9.104 14.308 1.00 78.44 114 GLU A C 1
ATOM 926 O O . GLU A 1 114 ? -20.579 8.175 14.745 1.00 78.44 114 GLU A O 1
ATOM 931 N N . LEU A 1 115 ? -18.557 9.033 14.315 1.00 82.19 115 LEU A N 1
ATOM 932 C CA . LEU A 1 115 ? -17.829 7.816 14.684 1.00 82.19 115 LEU A CA 1
ATOM 933 C C . LEU A 1 115 ? -18.102 7.434 16.142 1.00 82.19 115 LEU A C 1
ATOM 935 O O . LEU A 1 115 ? -18.410 6.288 16.456 1.00 82.19 115 LEU A O 1
ATOM 939 N N . GLY A 1 116 ? -18.072 8.417 17.047 1.00 83.50 116 GLY A N 1
ATOM 940 C CA . GLY A 1 116 ? -18.381 8.200 18.462 1.00 83.50 116 GLY A CA 1
ATOM 941 C C . GLY A 1 116 ? -19.836 7.782 18.724 1.00 83.50 116 GLY A C 1
ATOM 942 O O . GLY A 1 116 ? -20.090 7.040 19.682 1.00 83.50 116 GLY A O 1
ATOM 943 N N . ALA A 1 117 ? -20.775 8.237 17.888 1.00 86.19 117 ALA A N 1
ATOM 944 C CA . ALA A 1 117 ? -22.178 7.828 17.941 1.00 86.19 117 ALA A CA 1
ATOM 945 C C . ALA A 1 117 ? -22.327 6.384 17.448 1.00 86.19 117 ALA A C 1
ATOM 947 O O . ALA A 1 117 ? -22.806 5.546 18.203 1.00 86.19 117 ALA A O 1
ATOM 948 N N . SER A 1 118 ? -21.746 6.063 16.290 1.00 87.06 118 SER A N 1
ATOM 949 C CA . SER A 1 118 ? -21.733 4.715 15.707 1.00 87.06 118 SER A CA 1
ATOM 950 C C . SER A 1 118 ? -21.131 3.668 16.653 1.00 87.06 118 SER A C 1
ATOM 952 O O . SER A 1 118 ? -21.692 2.589 16.840 1.00 87.06 118 SER A O 1
ATOM 954 N N . ILE A 1 119 ? -20.023 3.997 17.332 1.00 86.94 119 ILE A N 1
ATOM 955 C CA . ILE A 1 119 ? -19.448 3.123 18.369 1.00 86.94 119 ILE A CA 1
ATOM 956 C C . ILE A 1 119 ? -20.432 2.964 19.540 1.00 86.94 119 ILE A C 1
ATOM 958 O O . ILE A 1 119 ? -20.581 1.875 20.094 1.00 86.94 119 ILE A O 1
ATOM 962 N N . SER A 1 120 ? -21.101 4.044 19.952 1.00 89.31 120 SER A N 1
ATOM 963 C CA . SER A 1 120 ? -22.081 3.990 21.043 1.00 89.31 120 SER A CA 1
ATOM 964 C C . SER A 1 120 ? -23.310 3.153 20.675 1.00 89.31 120 SER A C 1
ATOM 966 O O . SER A 1 120 ? -23.845 2.481 21.558 1.00 89.31 120 SER A O 1
ATOM 968 N N . ASP A 1 121 ? -23.731 3.159 19.414 1.00 88.56 121 ASP A N 1
ATOM 969 C CA . ASP A 1 121 ? -24.846 2.359 18.904 1.00 88.56 121 ASP A CA 1
ATOM 970 C C . ASP A 1 121 ? -24.471 0.877 18.858 1.00 88.56 121 ASP A C 1
ATOM 972 O O . ASP A 1 121 ? -25.162 0.067 19.474 1.00 88.56 121 ASP A O 1
ATOM 976 N N . ALA A 1 122 ? -23.294 0.528 18.327 1.00 86.31 122 ALA A N 1
ATOM 977 C CA . ALA A 1 122 ? -22.788 -0.848 18.366 1.00 86.31 122 ALA A CA 1
ATOM 978 C C . ALA A 1 122 ? -22.719 -1.404 19.804 1.00 86.31 122 ALA A C 1
ATOM 980 O O . ALA A 1 122 ? -23.155 -2.519 20.091 1.00 86.31 122 ALA A O 1
ATOM 981 N N . ILE A 1 123 ? -22.248 -0.594 20.757 1.00 87.75 123 ILE A N 1
ATOM 982 C CA . ILE A 1 123 ? -22.194 -0.959 22.182 1.00 87.75 123 ILE A CA 1
ATOM 983 C C . ILE A 1 123 ? -23.596 -1.159 22.805 1.00 87.75 123 ILE A C 1
ATOM 985 O O . ILE A 1 123 ? -23.720 -1.823 23.843 1.00 87.75 123 ILE A O 1
ATOM 989 N N . GLN A 1 124 ? -24.639 -0.530 22.259 1.00 87.00 124 GLN A N 1
ATOM 990 C CA . GLN A 1 124 ? -26.018 -0.620 22.754 1.00 87.00 124 GLN A CA 1
ATOM 991 C C . GLN A 1 124 ? -26.807 -1.758 22.105 1.00 87.00 124 GLN A C 1
ATOM 993 O O . GLN A 1 124 ? -27.561 -2.438 22.803 1.00 87.00 124 GLN A O 1
ATOM 998 N N . GLU A 1 125 ? -26.639 -1.961 20.803 1.00 84.88 125 GLU A N 1
ATOM 999 C CA . GLU A 1 125 ? -27.391 -2.932 20.010 1.00 84.88 125 GLU A CA 1
ATOM 1000 C C . GLU A 1 125 ? -26.907 -4.367 20.243 1.00 84.88 125 GLU A C 1
ATOM 1002 O O . GLU A 1 125 ? -27.714 -5.301 20.343 1.00 84.88 125 GLU A O 1
ATOM 1007 N N . HIS A 1 126 ? -25.598 -4.556 20.425 1.00 80.06 126 HIS A N 1
ATOM 1008 C CA . HIS A 1 126 ? -25.022 -5.879 20.646 1.00 80.06 126 HIS A CA 1
ATOM 1009 C C . HIS A 1 126 ? -25.140 -6.323 22.099 1.00 80.06 126 HIS A C 1
ATOM 1011 O O . HIS A 1 126 ? -24.466 -5.833 23.006 1.00 80.06 126 HIS A O 1
ATOM 1017 N N . LYS A 1 127 ? -25.985 -7.337 22.318 1.00 74.25 127 LYS A N 1
ATOM 1018 C CA . LYS A 1 127 ? -26.213 -7.949 23.640 1.00 74.25 127 LYS A CA 1
ATOM 1019 C C . LYS A 1 127 ? -24.990 -8.687 24.191 1.00 74.25 127 LYS A C 1
ATOM 1021 O O . LYS A 1 127 ? -24.911 -8.895 25.402 1.00 74.25 127 LYS A O 1
ATOM 1026 N N . ARG A 1 128 ? -24.073 -9.124 23.323 1.00 83.31 128 ARG A N 1
ATOM 1027 C CA . ARG A 1 128 ? -22.804 -9.760 23.699 1.00 83.31 128 ARG A CA 1
ATOM 1028 C C . ARG A 1 128 ? -21.645 -8.905 23.186 1.00 83.31 128 ARG A C 1
ATOM 1030 O O . ARG A 1 128 ? -21.705 -8.496 22.031 1.00 83.31 128 ARG A O 1
ATOM 1037 N N . PRO A 1 129 ? -20.610 -8.656 24.004 1.00 89.44 129 PRO A N 1
ATOM 1038 C CA . PRO A 1 129 ? -19.477 -7.849 23.576 1.00 89.44 129 PRO A CA 1
ATOM 1039 C C . PRO A 1 129 ? -18.692 -8.548 22.462 1.00 89.44 129 PRO A C 1
ATOM 1041 O O . PRO A 1 129 ? -18.598 -9.775 22.437 1.00 89.44 129 PRO A O 1
ATOM 1044 N N . GLY A 1 130 ? -18.106 -7.764 21.565 1.00 92.75 130 GLY A N 1
ATOM 1045 C CA . GLY A 1 130 ? -17.137 -8.206 20.565 1.00 92.75 130 GLY A CA 1
ATOM 1046 C C . GLY A 1 130 ? -15.791 -7.501 20.743 1.00 92.75 130 GLY A C 1
ATOM 1047 O O . GLY A 1 130 ? -15.370 -7.175 21.860 1.00 92.75 130 GLY A O 1
ATOM 1048 N N . ILE A 1 131 ? -15.125 -7.253 19.621 1.00 95.12 131 ILE A N 1
ATOM 1049 C CA . ILE A 1 131 ? -13.883 -6.488 19.519 1.00 95.12 131 ILE A CA 1
ATOM 1050 C C . ILE A 1 131 ? -14.193 -5.198 18.759 1.00 95.12 131 ILE A C 1
ATOM 1052 O O . ILE A 1 131 ? -14.583 -5.247 17.597 1.00 95.12 131 ILE A O 1
ATOM 1056 N N . ILE A 1 132 ? -14.011 -4.048 19.401 1.00 95.62 132 ILE A N 1
ATOM 1057 C CA . ILE A 1 132 ? -14.031 -2.746 18.730 1.00 95.62 132 ILE A CA 1
ATOM 1058 C C . ILE A 1 132 ? -12.621 -2.453 18.249 1.00 95.62 132 ILE A C 1
ATOM 1060 O O . ILE A 1 132 ? -11.696 -2.373 19.060 1.00 95.62 132 ILE A O 1
ATOM 1064 N N . VAL A 1 133 ? -12.478 -2.257 16.945 1.00 96.81 133 VAL A N 1
ATOM 1065 C CA . VAL A 1 133 ? -11.260 -1.734 16.341 1.00 96.81 133 VAL A CA 1
ATOM 1066 C C . VAL A 1 133 ? -11.525 -0.313 15.878 1.00 96.81 133 VAL A C 1
ATOM 1068 O O . VAL A 1 133 ? -12.358 -0.085 15.002 1.00 96.81 133 VAL A O 1
ATOM 1071 N N . ILE A 1 134 ? -10.814 0.640 16.469 1.00 95.94 134 ILE A N 1
ATOM 1072 C CA . ILE A 1 134 ? -10.838 2.037 16.046 1.00 95.94 134 ILE A CA 1
ATOM 1073 C C . ILE A 1 134 ? -9.540 2.373 15.318 1.00 95.94 134 ILE A C 1
ATOM 1075 O O . ILE A 1 134 ? -8.446 2.139 15.835 1.00 95.94 134 ILE A O 1
ATOM 1079 N N . VAL A 1 135 ? -9.674 2.933 14.121 1.00 96.31 135 VAL A N 1
ATOM 1080 C CA . VAL A 1 135 ? -8.569 3.425 13.301 1.00 96.31 135 VAL A CA 1
ATOM 1081 C C . VAL A 1 135 ? -8.554 4.949 13.397 1.00 96.31 135 VAL A C 1
ATOM 1083 O O . VAL A 1 135 ? -9.099 5.641 12.540 1.00 96.31 135 VAL A O 1
ATOM 1086 N N . SER A 1 136 ? -8.042 5.457 14.522 1.00 94.94 136 SER A N 1
ATOM 1087 C CA . SER A 1 136 ? -7.934 6.891 14.819 1.00 94.94 136 SER A CA 1
ATOM 1088 C C . SER A 1 136 ? -6.989 7.163 15.993 1.00 94.94 136 SER A C 1
ATOM 1090 O O . SER A 1 136 ? -6.882 6.353 16.921 1.00 94.94 136 SER A O 1
ATOM 1092 N N . GLY A 1 137 ? -6.343 8.329 15.972 1.00 93.19 137 GLY A N 1
ATOM 1093 C CA . GLY A 1 137 ? -5.494 8.849 17.038 1.00 93.19 137 GLY A CA 1
ATOM 1094 C C . GLY A 1 137 ? -6.175 9.858 17.959 1.00 93.19 137 GLY A C 1
ATOM 1095 O O . GLY A 1 137 ? -5.563 10.270 18.951 1.00 93.19 137 GLY A O 1
ATOM 1096 N N . ASP A 1 138 ? -7.417 10.258 17.674 1.00 91.88 138 ASP A N 1
ATOM 1097 C CA . ASP A 1 138 ? -8.068 11.361 18.383 1.00 91.88 138 ASP A CA 1
ATOM 1098 C C . ASP A 1 138 ? -8.468 10.993 19.829 1.00 91.88 138 ASP A C 1
ATOM 1100 O O . ASP A 1 138 ? -9.210 10.047 20.121 1.00 91.88 138 ASP A O 1
ATOM 1104 N N . GLY A 1 139 ? -8.000 11.806 20.778 1.00 91.25 139 GLY A N 1
ATOM 1105 C CA . GLY A 1 139 ? -8.304 11.677 22.200 1.00 91.25 139 GLY A CA 1
ATOM 1106 C C . GLY A 1 139 ? -9.776 11.890 22.564 1.00 91.25 139 GLY A C 1
ATOM 1107 O O . GLY A 1 139 ? -10.172 11.571 23.700 1.00 91.25 139 GLY A O 1
ATOM 1108 N N . ASP A 1 140 ? -10.589 12.415 21.656 1.00 91.44 140 ASP A N 1
ATOM 1109 C CA . ASP A 1 140 ? -12.016 12.646 21.867 1.00 91.44 140 ASP A CA 1
ATOM 1110 C C . ASP A 1 140 ? -12.850 11.365 21.844 1.00 91.44 140 ASP A C 1
ATOM 1112 O O . ASP A 1 140 ? -13.900 11.315 22.489 1.00 91.44 140 ASP A O 1
ATOM 1116 N N . TYR A 1 141 ? -12.319 10.265 21.302 1.00 92.44 141 TYR A N 1
ATOM 1117 C CA . TYR A 1 141 ? -12.945 8.942 21.417 1.00 92.44 141 TYR A CA 1
ATOM 1118 C C . TYR A 1 141 ? -12.747 8.288 22.793 1.00 92.44 141 TYR A C 1
ATOM 1120 O O . TYR A 1 141 ? -13.455 7.343 23.154 1.00 92.44 141 TYR A O 1
ATOM 1128 N N . ARG A 1 142 ? -11.852 8.816 23.639 1.00 94.12 142 ARG A N 1
ATOM 1129 C CA . ARG A 1 142 ? -11.575 8.264 24.980 1.00 94.12 142 ARG A CA 1
ATOM 1130 C C . ARG A 1 142 ? -12.840 7.963 25.808 1.00 94.12 142 ARG A C 1
ATOM 1132 O O . ARG A 1 142 ? -12.893 6.886 26.408 1.00 94.12 142 ARG A O 1
ATOM 1139 N N . PRO A 1 143 ? -13.854 8.850 25.910 1.00 93.25 143 PRO A N 1
ATOM 1140 C CA . PRO A 1 143 ? -15.044 8.575 26.711 1.00 93.25 143 PRO A CA 1
ATOM 1141 C C . PRO A 1 143 ? -15.856 7.383 26.196 1.00 93.25 143 PRO A C 1
ATOM 1143 O O . PRO A 1 143 ? -16.356 6.615 27.018 1.00 93.25 143 PRO A O 1
ATOM 1146 N N . VAL A 1 144 ? -15.985 7.208 24.874 1.00 93.69 144 VAL A N 1
ATOM 1147 C CA . VAL A 1 144 ? -16.743 6.085 24.298 1.00 93.69 144 VAL A CA 1
ATOM 1148 C C . VAL A 1 144 ? -15.975 4.770 24.420 1.00 93.69 144 VAL A C 1
ATOM 1150 O O . VAL A 1 144 ? -16.549 3.780 24.868 1.00 93.69 144 VAL A O 1
ATOM 1153 N N . LEU A 1 145 ? -14.662 4.775 24.181 1.00 95.06 145 LEU A N 1
ATOM 1154 C CA . LEU A 1 145 ? -13.819 3.586 24.353 1.00 95.06 145 LEU A CA 1
ATOM 1155 C C . LEU A 1 145 ? -13.768 3.131 25.818 1.00 95.06 145 LEU A C 1
ATOM 1157 O O . LEU A 1 145 ? -13.853 1.941 26.115 1.00 95.06 145 LEU A O 1
ATOM 1161 N N . ARG A 1 146 ? -13.740 4.074 26.769 1.00 94.06 146 ARG A N 1
ATOM 1162 C CA . ARG A 1 146 ? -13.883 3.749 28.196 1.00 94.06 146 ARG A CA 1
ATOM 1163 C C . ARG A 1 146 ? -15.231 3.085 28.506 1.00 94.06 146 ARG A C 1
ATOM 1165 O O . ARG A 1 146 ? -15.278 2.192 29.352 1.00 94.06 146 ARG A O 1
ATOM 1172 N N . ARG A 1 147 ? -16.329 3.509 27.865 1.00 92.38 147 ARG A N 1
ATOM 1173 C CA . ARG A 1 147 ? -17.645 2.856 28.021 1.00 92.38 147 ARG A CA 1
ATOM 1174 C C . ARG A 1 147 ? -17.653 1.447 27.432 1.00 92.38 147 ARG A C 1
ATOM 1176 O O . ARG A 1 147 ? -18.252 0.571 28.048 1.00 92.38 147 ARG A O 1
ATOM 1183 N N . ALA A 1 148 ? -16.982 1.236 26.300 1.00 93.25 148 ALA A N 1
ATOM 1184 C CA . ALA A 1 148 ? -16.822 -0.080 25.686 1.00 93.25 148 ALA A CA 1
ATOM 1185 C C . ALA A 1 148 ? -16.133 -1.060 26.647 1.00 93.25 148 ALA A C 1
ATOM 1187 O O . ALA A 1 148 ? -16.701 -2.100 26.979 1.00 93.25 148 ALA A O 1
ATOM 1188 N N . LEU A 1 149 ? -14.973 -0.669 27.188 1.00 93.06 149 LEU A N 1
ATOM 1189 C CA . LEU A 1 149 ? -14.224 -1.460 28.170 1.00 93.06 149 LEU A CA 1
ATOM 1190 C C . LEU A 1 149 ? -15.079 -1.825 29.393 1.00 93.06 149 LEU A C 1
ATOM 1192 O O . LEU A 1 149 ? -15.113 -2.976 29.813 1.00 93.06 149 LEU A O 1
ATOM 1196 N N . LEU A 1 150 ? -15.817 -0.857 29.951 1.00 91.69 150 LEU A N 1
ATOM 1197 C CA . LEU A 1 150 ? -16.714 -1.082 31.095 1.00 91.69 150 LEU A CA 1
ATOM 1198 C C . LEU A 1 150 ? -17.874 -2.046 30.798 1.00 91.69 150 LEU A C 1
ATOM 1200 O O . LEU A 1 150 ? -18.499 -2.545 31.735 1.00 91.69 150 LEU A O 1
ATOM 1204 N N . ARG A 1 151 ? -18.174 -2.286 29.520 1.00 90.75 151 ARG A N 1
ATOM 1205 C CA . ARG A 1 151 ? -19.160 -3.259 29.036 1.00 90.75 151 ARG A CA 1
ATOM 1206 C C . ARG A 1 151 ? -18.503 -4.543 28.516 1.00 90.75 151 ARG A C 1
ATOM 1208 O O . ARG A 1 151 ? -19.119 -5.264 27.741 1.00 90.75 151 ARG A O 1
ATOM 1215 N N . ASP A 1 152 ? -17.274 -4.816 28.955 1.00 90.56 152 ASP A N 1
ATOM 1216 C CA . ASP A 1 152 ? -16.496 -6.018 28.647 1.00 90.56 152 ASP A CA 1
ATOM 1217 C C . ASP A 1 152 ? -16.160 -6.190 27.144 1.00 90.56 152 ASP A C 1
ATOM 1219 O O . ASP A 1 152 ? -15.833 -7.290 26.699 1.00 90.56 152 ASP A O 1
ATOM 1223 N N . TRP A 1 153 ? -16.190 -5.107 26.354 1.00 93.25 153 TRP A N 1
ATOM 1224 C CA . TRP A 1 153 ? -15.654 -5.109 24.988 1.00 93.25 153 TRP A CA 1
ATOM 1225 C C . TRP A 1 153 ? -14.129 -5.092 24.997 1.00 93.25 153 TRP A C 1
ATOM 1227 O O . TRP A 1 153 ? -13.508 -4.366 25.779 1.00 93.25 153 TRP A O 1
ATOM 1237 N N . ILE A 1 154 ? -13.524 -5.823 24.062 1.00 94.25 154 ILE A N 1
ATOM 1238 C CA . ILE A 1 154 ? -12.102 -5.659 23.752 1.00 94.25 154 ILE A CA 1
ATOM 1239 C C . ILE A 1 154 ? -11.971 -4.429 22.857 1.00 94.25 154 ILE A C 1
ATOM 1241 O O . ILE A 1 154 ? -12.700 -4.302 21.877 1.00 94.25 154 ILE A O 1
ATOM 1245 N N . VAL A 1 155 ? -11.051 -3.527 23.192 1.00 95.69 155 VAL A N 1
ATOM 1246 C CA . VAL A 1 155 ? -10.794 -2.314 22.408 1.00 95.69 155 VAL A CA 1
ATOM 1247 C C . VAL A 1 155 ? -9.381 -2.361 21.846 1.00 95.69 155 VAL A C 1
ATOM 1249 O O . VAL A 1 155 ? -8.407 -2.422 22.601 1.00 95.69 155 VAL A O 1
ATOM 1252 N N . GLU A 1 156 ? -9.285 -2.299 20.525 1.00 96.62 156 GLU A N 1
ATOM 1253 C CA . GLU A 1 156 ? -8.046 -2.214 19.760 1.00 96.62 156 GLU A CA 1
ATOM 1254 C C . GLU A 1 156 ? -7.975 -0.856 19.058 1.00 96.62 156 GLU A C 1
ATOM 1256 O O . GLU A 1 156 ? -8.908 -0.453 18.368 1.00 96.62 156 GLU A O 1
ATOM 1261 N N . ILE A 1 157 ? -6.867 -0.146 19.240 1.00 96.88 157 ILE A N 1
ATOM 1262 C CA . ILE A 1 157 ? -6.593 1.147 18.619 1.00 96.88 157 ILE A CA 1
ATOM 1263 C C . ILE A 1 157 ? -5.478 0.934 17.602 1.00 96.88 157 ILE A C 1
ATOM 1265 O O . ILE A 1 157 ? -4.383 0.498 17.965 1.00 96.88 157 ILE A O 1
ATOM 1269 N N . TRP A 1 158 ? -5.767 1.238 16.344 1.00 97.62 158 TRP A N 1
ATOM 1270 C CA . TRP A 1 158 ? -4.828 1.152 15.233 1.00 97.62 158 TRP A CA 1
ATOM 1271 C C . TRP A 1 158 ? -4.525 2.560 14.740 1.00 97.62 158 TRP A C 1
ATOM 1273 O O . TRP A 1 158 ? -5.409 3.231 14.212 1.00 97.62 158 TRP A O 1
ATOM 1283 N N . PHE A 1 159 ? -3.301 3.041 14.945 1.00 97.38 159 PHE A N 1
ATOM 1284 C CA . PHE A 1 159 ? -2.944 4.388 14.503 1.00 97.38 159 PHE A CA 1
ATOM 1285 C C . PHE A 1 159 ? -1.441 4.591 14.323 1.00 97.38 159 PHE A C 1
ATOM 1287 O O . PHE A 1 159 ? -0.649 3.738 14.711 1.00 97.38 159 PHE A O 1
ATOM 1294 N N . TRP A 1 160 ? -1.049 5.722 13.743 1.00 96.94 160 TRP A N 1
ATOM 1295 C CA . TRP A 1 160 ? 0.346 6.147 13.639 1.00 96.94 160 TRP A CA 1
ATOM 1296 C C . TRP A 1 160 ? 0.918 6.488 15.022 1.00 96.94 160 TRP A C 1
ATOM 1298 O O . TRP A 1 160 ? 0.273 7.210 15.792 1.00 96.94 160 TRP A O 1
ATOM 1308 N N . ASP A 1 161 ? 2.118 6.005 15.363 1.00 95.69 161 ASP A N 1
ATOM 1309 C CA . ASP A 1 161 ? 2.693 6.225 16.707 1.00 95.69 161 A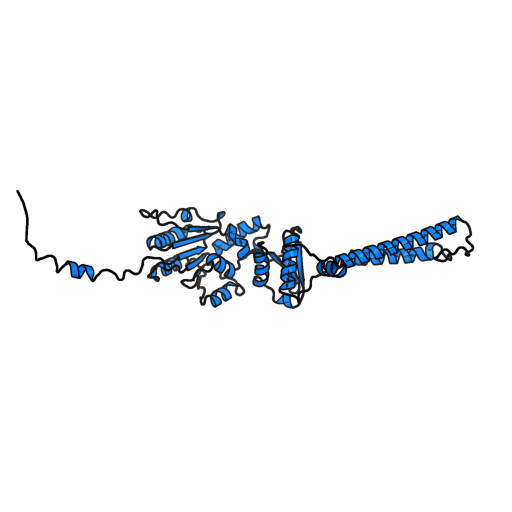SP A CA 1
ATOM 1310 C C . ASP A 1 161 ? 2.904 7.713 17.024 1.00 95.69 161 ASP A C 1
ATOM 1312 O O . ASP A 1 161 ? 2.673 8.158 18.154 1.00 95.69 161 ASP A O 1
ATOM 1316 N N . HIS A 1 162 ? 3.289 8.502 16.019 1.00 94.19 162 HIS A N 1
ATOM 1317 C CA . HIS A 1 162 ? 3.526 9.937 16.185 1.00 94.19 162 HIS A CA 1
ATOM 1318 C C . HIS A 1 162 ? 2.233 10.751 16.374 1.00 94.19 162 HIS A C 1
ATOM 1320 O O . HIS A 1 162 ? 2.252 11.749 17.094 1.00 94.19 162 HIS A O 1
ATOM 1326 N N . GLY A 1 163 ? 1.120 10.315 15.773 1.00 92.88 163 GLY A N 1
ATOM 1327 C CA . GLY A 1 163 ? -0.144 11.060 15.754 1.00 92.88 163 GLY A CA 1
ATOM 1328 C C . GLY A 1 163 ? -1.138 10.663 16.854 1.00 92.88 163 GLY A C 1
ATOM 1329 O O . GLY A 1 163 ? -2.153 11.329 17.058 1.00 92.88 163 GLY A O 1
ATOM 1330 N N . ILE A 1 164 ? -0.895 9.574 17.591 1.00 94.44 164 ILE A N 1
ATOM 1331 C CA . ILE A 1 164 ? -1.855 9.086 18.593 1.00 94.44 164 ILE A CA 1
ATOM 1332 C C . ILE A 1 164 ? -1.842 9.935 19.882 1.00 94.44 164 ILE A C 1
ATOM 1334 O O . ILE A 1 164 ? -0.812 10.160 20.529 1.00 94.44 164 ILE A O 1
ATOM 1338 N N . SER A 1 165 ? -3.027 10.352 20.336 1.00 94.62 165 SER A N 1
ATOM 1339 C CA . SER A 1 165 ? -3.190 11.144 21.557 1.00 94.62 165 SER A CA 1
ATOM 1340 C C . SER A 1 165 ? -2.784 10.382 22.824 1.00 94.62 165 SER A C 1
ATOM 1342 O O . SER A 1 165 ? -3.193 9.242 23.062 1.00 94.62 165 SER A O 1
ATOM 1344 N N . GLN A 1 166 ? -2.102 11.064 23.752 1.00 91.62 166 GLN A N 1
ATOM 1345 C CA . GLN A 1 166 ? -1.818 10.535 25.099 1.00 91.62 166 GLN A CA 1
ATOM 1346 C C . GLN A 1 166 ? -3.094 10.140 25.862 1.00 91.62 166 GLN A C 1
ATOM 1348 O O . GLN A 1 166 ? -3.072 9.242 26.705 1.00 91.62 166 GLN A O 1
ATOM 1353 N N . ARG A 1 167 ? -4.231 10.775 25.545 1.00 91.69 167 ARG A N 1
ATOM 1354 C CA . ARG A 1 167 ? -5.543 10.434 26.116 1.00 91.69 167 ARG A CA 1
ATOM 1355 C C . ARG A 1 167 ? -5.992 9.017 25.731 1.00 91.69 167 ARG A C 1
ATOM 1357 O O . ARG A 1 167 ? -6.723 8.408 26.513 1.00 91.69 167 ARG A O 1
ATOM 1364 N N . LEU A 1 168 ? -5.563 8.510 24.574 1.00 91.44 168 LEU A N 1
ATOM 1365 C CA . LEU A 1 168 ? -5.819 7.142 24.115 1.00 91.44 168 LEU A CA 1
ATOM 1366 C C . LEU A 1 168 ? -4.765 6.151 24.617 1.00 91.44 168 LEU A C 1
ATOM 1368 O O . LEU A 1 168 ? -5.132 5.039 24.981 1.00 91.44 168 LEU A O 1
ATOM 1372 N N . LYS A 1 169 ? -3.489 6.559 24.724 1.00 87.00 169 LYS A N 1
ATOM 1373 C CA . LYS A 1 169 ? -2.430 5.706 25.307 1.00 87.00 169 LYS A CA 1
ATOM 1374 C C . LYS A 1 169 ? -2.757 5.281 26.747 1.00 87.00 169 LYS A C 1
ATOM 1376 O O . LYS A 1 169 ? -2.420 4.177 27.160 1.00 87.00 169 LYS A O 1
ATOM 1381 N N . TRP A 1 170 ? -3.457 6.139 27.497 1.00 82.38 170 TRP A N 1
ATOM 1382 C CA . TRP A 1 170 ? -3.765 5.929 28.915 1.00 82.38 170 TRP A CA 1
ATOM 1383 C C . TRP A 1 170 ? -5.267 6.031 29.215 1.00 82.38 170 TRP A C 1
ATOM 1385 O O . TRP A 1 170 ? -5.734 6.935 29.925 1.00 82.38 170 TRP A O 1
ATOM 1395 N N . ILE A 1 171 ? -6.060 5.083 28.707 1.00 88.25 171 ILE A N 1
ATOM 1396 C CA . ILE A 1 171 ? -7.465 4.957 29.123 1.00 88.25 171 ILE A CA 1
ATOM 1397 C C . ILE A 1 171 ? -7.537 4.301 30.505 1.00 88.25 171 ILE A C 1
ATOM 1399 O O . ILE A 1 171 ? -7.612 3.088 30.649 1.00 88.25 171 ILE A O 1
ATOM 1403 N N . ASN A 1 172 ? -7.544 5.132 31.547 1.00 82.88 172 ASN A N 1
ATOM 1404 C CA . ASN A 1 172 ? -7.768 4.666 32.912 1.00 82.88 172 ASN A CA 1
ATOM 1405 C C . ASN A 1 172 ? -9.260 4.377 33.161 1.00 82.88 172 ASN A C 1
ATOM 1407 O O . ASN A 1 172 ? -10.109 5.273 33.028 1.00 82.88 172 ASN A O 1
ATOM 1411 N N . VAL A 1 173 ? -9.558 3.145 33.578 1.00 86.81 173 VAL A N 1
ATOM 1412 C CA . VAL A 1 173 ? -10.862 2.726 34.095 1.00 86.81 173 VAL A CA 1
ATOM 1413 C C . VAL A 1 173 ? -10.762 2.586 35.622 1.00 86.81 173 VAL A C 1
ATOM 1415 O O . VAL A 1 173 ? -10.196 1.607 36.116 1.00 86.81 173 VAL A O 1
ATOM 1418 N N . PRO A 1 174 ? -11.306 3.545 36.402 1.00 82.31 174 PRO A N 1
ATOM 1419 C CA . PRO A 1 174 ? -11.261 3.468 37.858 1.00 82.31 174 PRO A CA 1
ATOM 1420 C C . PRO A 1 174 ? -11.813 2.133 38.363 1.00 82.31 174 PRO A C 1
ATOM 1422 O O . PRO A 1 174 ? -12.858 1.681 37.898 1.00 82.31 174 PRO A O 1
ATOM 1425 N N . TYR A 1 175 ? -11.116 1.527 39.328 1.00 85.25 175 TYR A N 1
ATOM 1426 C CA . TYR A 1 175 ? -11.477 0.252 39.967 1.00 85.25 175 TYR A CA 1
ATOM 1427 C C . TYR A 1 175 ? -11.389 -1.004 39.078 1.00 85.25 175 TYR A C 1
ATOM 1429 O O . TYR A 1 175 ? -11.671 -2.096 39.568 1.00 85.25 175 TYR A O 1
ATOM 1437 N N . ARG A 1 176 ? -10.970 -0.882 37.809 1.00 86.06 176 ARG A N 1
ATOM 1438 C CA . ARG A 1 176 ? -10.775 -2.003 36.869 1.00 86.06 176 ARG A CA 1
ATOM 1439 C C . ARG A 1 176 ? -9.483 -1.840 36.046 1.00 86.06 176 ARG A C 1
ATOM 1441 O O . ARG A 1 176 ? -9.551 -1.616 34.840 1.00 86.06 176 ARG A O 1
ATOM 1448 N N . PRO A 1 177 ? -8.294 -1.922 36.678 1.00 84.06 177 PRO A N 1
ATOM 1449 C CA . PRO A 1 177 ? -7.006 -1.771 35.985 1.00 84.06 177 PRO A CA 1
ATOM 1450 C C . PRO A 1 177 ? -6.692 -2.924 35.014 1.00 84.06 177 PRO A C 1
ATOM 1452 O O . PRO A 1 177 ? -5.769 -2.817 34.207 1.00 84.06 177 PRO A O 1
ATOM 1455 N N . ASP A 1 178 ? -7.450 -4.020 35.101 1.00 85.94 178 ASP A N 1
ATOM 1456 C CA . ASP A 1 178 ? -7.444 -5.147 34.168 1.00 85.94 178 ASP A CA 1
ATOM 1457 C C . ASP A 1 178 ? -7.987 -4.773 32.779 1.00 85.94 178 ASP A C 1
ATOM 1459 O O . ASP A 1 178 ? -7.629 -5.405 31.788 1.00 85.94 178 ASP A O 1
ATOM 1463 N N . LEU A 1 179 ? -8.827 -3.736 32.694 1.00 88.50 179 LEU A N 1
ATOM 1464 C CA . LEU A 1 179 ? -9.420 -3.275 31.444 1.00 88.50 179 LEU A CA 1
ATOM 1465 C C . LEU A 1 179 ? -8.492 -2.277 30.752 1.00 88.50 179 LEU A C 1
ATOM 1467 O O . LEU A 1 179 ? -8.432 -1.104 31.122 1.00 88.50 179 LEU A O 1
ATOM 1471 N N . GLN A 1 180 ? -7.784 -2.749 29.731 1.00 89.00 180 GLN A N 1
ATOM 1472 C CA . GLN A 1 180 ? -6.836 -1.951 28.958 1.00 89.00 180 GLN A CA 1
ATOM 1473 C C . GLN A 1 180 ? -7.129 -2.067 27.467 1.00 89.00 180 GLN A C 1
ATOM 1475 O O . GLN A 1 180 ? -7.550 -3.113 26.971 1.00 89.00 180 GLN A O 1
ATOM 1480 N N . THR A 1 181 ? -6.886 -0.979 26.746 1.00 93.25 181 THR A N 1
ATOM 1481 C CA . THR A 1 181 ? -6.889 -0.977 25.284 1.00 93.25 181 THR A CA 1
ATOM 1482 C C . THR A 1 181 ? -5.618 -1.621 24.746 1.00 93.25 181 THR A C 1
ATOM 1484 O O . THR A 1 181 ? -4.548 -1.476 25.339 1.00 93.25 181 THR A O 1
ATOM 1487 N N . ARG A 1 182 ? -5.708 -2.259 23.584 1.00 95.06 182 ARG A N 1
ATOM 1488 C CA . ARG A 1 182 ? -4.551 -2.763 22.836 1.00 95.06 182 ARG A CA 1
ATOM 1489 C C . ARG A 1 182 ? -4.211 -1.762 21.748 1.00 95.06 182 ARG A C 1
ATOM 1491 O O . ARG A 1 182 ? -5.108 -1.338 21.033 1.00 95.06 182 ARG A O 1
ATOM 1498 N N . ILE A 1 183 ? -2.947 -1.380 21.629 1.00 95.56 183 ILE A N 1
ATOM 1499 C CA . ILE A 1 183 ? -2.502 -0.413 20.622 1.00 95.56 183 ILE A CA 1
ATOM 1500 C C . ILE A 1 183 ? -1.635 -1.147 19.609 1.00 95.56 183 ILE A C 1
ATOM 1502 O O . ILE A 1 183 ? -0.764 -1.929 19.988 1.00 95.56 183 ILE A O 1
ATOM 1506 N N . THR A 1 184 ? -1.898 -0.924 18.328 1.00 96.69 184 THR A N 1
ATOM 1507 C CA . THR A 1 184 ? -1.096 -1.429 17.212 1.00 96.69 184 THR A CA 1
ATOM 1508 C C . THR A 1 184 ? -0.738 -0.260 16.308 1.00 96.69 184 THR A C 1
ATOM 1510 O O . THR A 1 184 ? -1.604 0.529 15.937 1.00 96.69 184 THR A O 1
ATOM 1513 N N . TYR A 1 185 ? 0.550 -0.128 15.995 1.00 97.00 185 TYR A N 1
ATOM 1514 C CA . TYR A 1 185 ? 1.049 0.997 15.214 1.00 97.00 185 TYR A CA 1
ATOM 1515 C C . TYR A 1 185 ? 1.025 0.689 13.720 1.00 97.00 185 TYR A C 1
ATOM 1517 O O . TYR A 1 185 ? 1.551 -0.340 13.291 1.00 97.00 185 TYR A O 1
ATOM 1525 N N . LEU A 1 186 ? 0.422 1.586 12.937 1.00 96.75 186 LEU A N 1
ATOM 1526 C CA . LEU A 1 186 ? 0.313 1.462 11.478 1.00 96.75 186 LEU A CA 1
ATOM 1527 C C . LEU A 1 186 ? 1.669 1.601 10.769 1.00 96.75 186 LEU A C 1
ATOM 1529 O O . LEU A 1 186 ? 1.835 1.099 9.659 1.00 96.75 186 LEU A O 1
ATOM 1533 N N . ASP A 1 187 ? 2.653 2.199 11.439 1.00 95.12 187 ASP A N 1
ATOM 1534 C CA . ASP A 1 187 ? 4.023 2.427 10.973 1.00 95.12 187 ASP A CA 1
ATOM 1535 C C . ASP A 1 187 ? 4.704 1.151 10.444 1.00 95.12 187 ASP A C 1
ATOM 1537 O O . ASP A 1 187 ? 5.515 1.217 9.532 1.00 95.12 187 ASP A O 1
ATOM 1541 N N . SER A 1 188 ? 4.378 -0.028 10.987 1.00 93.12 188 SER A N 1
ATOM 1542 C CA . SER A 1 188 ? 4.958 -1.311 10.537 1.00 93.12 188 SER A CA 1
ATOM 1543 C C . SER A 1 188 ? 4.196 -1.979 9.388 1.00 93.12 188 SER A C 1
ATOM 1545 O O . SER A 1 188 ? 4.626 -3.022 8.902 1.00 93.12 188 SER A O 1
ATOM 1547 N N . TYR A 1 189 ? 3.061 -1.416 8.973 1.00 95.00 189 TYR A N 1
ATOM 1548 C CA . TYR A 1 189 ? 2.135 -2.037 8.022 1.00 95.00 189 TYR A CA 1
ATOM 1549 C C . TYR A 1 189 ? 1.814 -1.150 6.816 1.00 95.00 189 TYR A C 1
ATOM 1551 O O . TYR A 1 189 ? 1.100 -1.603 5.923 1.00 95.00 189 TYR A O 1
ATOM 1559 N N . TYR A 1 190 ? 2.310 0.092 6.764 1.00 95.25 190 TYR A N 1
ATOM 1560 C CA . TYR A 1 190 ? 1.931 1.052 5.718 1.00 95.25 190 TYR A CA 1
ATOM 1561 C C . TYR A 1 190 ? 2.193 0.535 4.301 1.00 95.25 190 TYR A C 1
ATOM 1563 O O . TYR A 1 190 ? 1.389 0.798 3.416 1.00 95.25 190 TYR A O 1
ATOM 1571 N N . THR A 1 191 ? 3.239 -0.265 4.076 1.00 94.38 191 THR A N 1
ATOM 1572 C CA . THR A 1 191 ? 3.539 -0.858 2.759 1.00 94.38 191 THR A CA 1
ATOM 1573 C C . THR A 1 191 ? 2.448 -1.805 2.249 1.00 94.38 191 THR A C 1
ATOM 1575 O O . THR A 1 191 ? 2.392 -2.092 1.056 1.00 94.38 191 THR A O 1
ATOM 1578 N N . LEU A 1 192 ? 1.556 -2.283 3.124 1.00 94.00 192 LEU A N 1
ATOM 1579 C CA . LEU A 1 192 ? 0.455 -3.175 2.759 1.00 94.00 192 LEU A CA 1
ATOM 1580 C C . LEU A 1 192 ? -0.766 -2.427 2.214 1.00 94.00 192 LEU A C 1
ATOM 1582 O O . LEU A 1 192 ? -1.572 -3.038 1.513 1.00 94.00 192 LEU A O 1
ATOM 1586 N N . PHE A 1 193 ? -0.933 -1.141 2.542 1.00 93.81 193 PHE A N 1
ATOM 1587 C CA . PHE A 1 193 ? -2.159 -0.390 2.240 1.00 93.81 193 PHE A CA 1
ATOM 1588 C C . PHE A 1 193 ? -1.941 1.050 1.757 1.00 93.81 193 PHE A C 1
ATOM 1590 O O . PHE A 1 193 ? -2.879 1.645 1.241 1.00 93.81 193 PHE A O 1
ATOM 1597 N N . MET A 1 194 ? -0.747 1.626 1.889 1.00 95.00 194 MET A N 1
ATOM 1598 C CA . MET A 1 194 ? -0.397 2.925 1.312 1.00 95.00 194 MET A CA 1
ATOM 1599 C C . MET A 1 194 ? 0.437 2.747 0.052 1.00 95.00 194 MET A C 1
ATOM 1601 O O . MET A 1 194 ? 1.242 1.821 -0.053 1.00 95.00 194 MET A O 1
ATOM 1605 N N . TYR A 1 195 ? 0.267 3.670 -0.887 1.00 94.94 195 TYR A N 1
ATOM 1606 C CA . TYR A 1 195 ? 1.047 3.706 -2.115 1.00 94.94 195 TYR A CA 1
ATOM 1607 C C . TYR A 1 195 ? 1.223 5.131 -2.627 1.00 94.94 195 TYR A C 1
ATOM 1609 O O . TYR A 1 195 ? 0.472 6.042 -2.271 1.00 94.94 195 TYR A O 1
ATOM 1617 N N . ALA A 1 196 ? 2.213 5.305 -3.494 1.00 94.31 196 ALA A N 1
ATOM 1618 C CA . ALA A 1 196 ? 2.449 6.523 -4.239 1.00 94.31 196 ALA A CA 1
ATOM 1619 C C . ALA A 1 196 ? 2.051 6.352 -5.711 1.00 94.31 196 ALA A C 1
ATOM 1621 O O . ALA A 1 196 ? 2.433 5.381 -6.370 1.00 94.31 196 ALA A O 1
ATOM 1622 N N . CYS A 1 197 ? 1.308 7.317 -6.247 1.00 92.00 197 CYS A N 1
ATOM 1623 C CA . CYS A 1 197 ? 1.019 7.430 -7.671 1.00 92.00 197 CYS A CA 1
ATOM 1624 C C . CYS A 1 197 ? 1.479 8.797 -8.177 1.00 92.00 197 CYS A C 1
ATOM 1626 O O . CYS A 1 197 ? 0.903 9.831 -7.844 1.00 92.00 197 CYS A O 1
ATOM 1628 N N . GLY A 1 198 ? 2.511 8.809 -9.015 1.00 91.12 198 GLY A N 1
ATOM 1629 C CA . GLY A 1 198 ? 3.062 10.046 -9.548 1.00 91.12 198 GLY A CA 1
ATOM 1630 C C . GLY A 1 198 ? 4.500 9.899 -10.009 1.00 91.12 198 GLY A C 1
ATOM 1631 O O . GLY A 1 198 ? 5.190 8.933 -9.688 1.00 91.12 198 GLY A O 1
ATOM 1632 N N . ARG A 1 199 ? 4.961 10.877 -10.787 1.00 88.62 199 ARG A N 1
ATOM 1633 C CA . ARG A 1 199 ? 6.325 10.889 -11.309 1.00 88.62 199 ARG A CA 1
ATOM 1634 C C . ARG A 1 199 ? 7.343 10.982 -10.169 1.00 88.62 199 ARG A C 1
ATOM 1636 O O . ARG A 1 199 ? 7.290 11.918 -9.372 1.00 88.62 199 ARG A O 1
ATOM 1643 N N . GLU A 1 200 ? 8.301 10.062 -10.173 1.00 83.25 200 GLU A N 1
ATOM 1644 C CA . GLU A 1 200 ? 9.498 10.119 -9.330 1.00 83.25 200 GLU A CA 1
ATOM 1645 C C . GLU A 1 200 ? 10.461 11.204 -9.845 1.00 83.25 200 GLU A C 1
ATOM 1647 O O . GLU A 1 200 ? 10.738 11.288 -11.049 1.00 83.25 200 GLU A O 1
ATOM 1652 N N . ASN A 1 201 ? 10.924 12.075 -8.941 1.00 71.12 201 ASN A N 1
ATOM 1653 C CA . ASN A 1 201 ? 11.690 13.274 -9.302 1.00 71.12 201 ASN A CA 1
ATOM 1654 C C . ASN A 1 201 ? 13.176 13.213 -8.918 1.00 71.12 201 ASN A C 1
ATOM 1656 O O . ASN A 1 201 ? 13.966 13.973 -9.484 1.00 71.12 201 ASN A O 1
ATOM 1660 N N . SER A 1 202 ? 13.572 12.327 -8.003 1.00 66.38 202 SER A N 1
ATOM 1661 C CA . SER A 1 202 ? 14.946 12.231 -7.489 1.00 66.38 202 SER A CA 1
ATOM 1662 C C . SER A 1 202 ? 15.910 11.519 -8.447 1.00 66.38 202 SER A C 1
ATOM 1664 O O . SER A 1 202 ? 17.115 11.663 -8.285 1.00 66.38 202 SER A O 1
ATOM 1666 N N . ARG A 1 203 ? 15.435 10.813 -9.490 1.00 67.12 203 ARG A N 1
ATOM 1667 C CA . ARG A 1 203 ? 16.245 9.975 -10.416 1.00 67.12 203 ARG A CA 1
ATOM 1668 C C . ARG A 1 203 ? 17.027 8.846 -9.734 1.00 67.12 203 ARG A C 1
ATOM 1670 O O . ARG A 1 203 ? 17.779 8.139 -10.409 1.00 67.12 203 ARG A O 1
ATOM 1677 N N . ASP A 1 204 ? 16.841 8.666 -8.434 1.00 76.62 204 ASP A N 1
ATOM 1678 C CA . ASP A 1 204 ? 17.574 7.693 -7.632 1.00 76.62 204 ASP A CA 1
ATOM 1679 C C . ASP A 1 204 ? 16.938 6.304 -7.735 1.00 76.62 204 ASP A C 1
ATOM 1681 O O . ASP A 1 204 ? 17.640 5.288 -7.708 1.00 76.62 204 ASP A O 1
ATOM 1685 N N . LYS A 1 205 ? 15.617 6.248 -7.952 1.00 83.06 205 LYS A N 1
ATOM 1686 C CA . LYS A 1 205 ? 14.890 4.985 -8.093 1.00 83.06 205 LYS A CA 1
ATOM 1687 C C . LYS A 1 205 ? 15.118 4.348 -9.462 1.00 83.06 205 LYS A C 1
ATOM 1689 O O . LYS A 1 205 ? 15.142 4.999 -10.512 1.00 83.06 205 LYS A O 1
ATOM 1694 N N . LYS A 1 206 ? 15.258 3.024 -9.464 1.00 84.62 206 LYS A N 1
ATOM 1695 C CA . LYS A 1 206 ? 15.133 2.214 -10.681 1.00 84.62 206 LYS A CA 1
ATOM 1696 C C . LYS A 1 206 ? 13.664 2.144 -11.049 1.00 84.62 206 LYS A C 1
ATOM 1698 O O . LYS A 1 206 ? 12.819 2.120 -10.165 1.00 84.62 206 LYS A O 1
ATOM 1703 N N . PHE A 1 207 ? 13.352 2.087 -12.337 1.00 86.50 207 PHE A N 1
ATOM 1704 C CA . PHE A 1 207 ? 11.979 1.854 -12.757 1.00 86.50 207 PHE A CA 1
ATOM 1705 C C . PHE A 1 207 ? 11.890 0.761 -13.810 1.00 86.50 207 PHE A C 1
ATOM 1707 O O . PHE A 1 207 ? 12.795 0.578 -14.629 1.00 86.50 207 PHE A O 1
ATOM 1714 N N . LEU A 1 208 ? 10.811 -0.006 -13.740 1.00 86.38 208 LEU A N 1
ATOM 1715 C CA . LEU A 1 208 ? 10.403 -0.952 -14.763 1.00 86.38 208 LEU A CA 1
ATOM 1716 C C . LEU A 1 208 ? 9.344 -0.268 -15.623 1.00 86.38 208 LEU A C 1
ATOM 1718 O O . LEU A 1 208 ? 8.296 0.117 -15.111 1.00 86.38 208 LEU A O 1
ATOM 1722 N N . GLU A 1 209 ? 9.652 -0.098 -16.907 1.00 86.69 209 GLU A N 1
ATOM 1723 C CA . GLU A 1 209 ? 8.715 0.406 -17.909 1.00 86.69 209 GLU A CA 1
ATOM 1724 C C . GLU A 1 209 ? 8.040 -0.768 -18.612 1.00 86.69 209 GLU A C 1
ATOM 1726 O O . GLU A 1 209 ? 8.698 -1.651 -19.178 1.00 86.69 209 GLU A O 1
ATOM 1731 N N . ILE A 1 210 ? 6.718 -0.766 -18.535 1.00 83.75 210 ILE A N 1
ATOM 1732 C CA . ILE A 1 210 ? 5.839 -1.835 -18.976 1.00 83.75 210 ILE A CA 1
ATOM 1733 C C . ILE A 1 210 ? 4.908 -1.259 -20.037 1.00 83.75 210 ILE A C 1
ATOM 1735 O O . ILE A 1 210 ? 4.179 -0.310 -19.748 1.00 83.75 210 ILE A O 1
ATOM 1739 N N . ASN A 1 211 ? 4.914 -1.851 -21.234 1.00 78.12 211 ASN A N 1
ATOM 1740 C CA . ASN A 1 211 ? 4.056 -1.452 -22.349 1.00 78.12 211 ASN A CA 1
ATOM 1741 C C . ASN A 1 211 ? 3.232 -2.645 -22.860 1.00 78.12 211 ASN A C 1
ATOM 1743 O O . ASN A 1 211 ? 3.682 -3.795 -22.812 1.00 78.12 211 ASN A O 1
ATOM 1747 N N . GLY A 1 212 ? 2.043 -2.361 -23.394 1.00 70.88 212 GLY A N 1
ATOM 1748 C CA . GLY A 1 212 ? 1.170 -3.340 -24.049 1.00 70.88 212 GLY A CA 1
ATOM 1749 C C . GLY A 1 212 ? -0.309 -3.145 -23.717 1.00 70.88 212 GLY A C 1
ATOM 1750 O O . GLY A 1 212 ? -0.651 -2.425 -22.784 1.00 70.88 212 GLY A O 1
ATOM 1751 N N . ASP A 1 213 ? -1.188 -3.825 -24.452 1.00 69.88 213 ASP A N 1
ATOM 1752 C CA . ASP A 1 213 ? -2.645 -3.649 -24.334 1.00 69.88 213 ASP A CA 1
ATOM 1753 C C . ASP A 1 213 ? -3.177 -4.022 -22.936 1.00 69.88 213 ASP A C 1
ATOM 1755 O O . ASP A 1 213 ? -4.105 -3.400 -22.422 1.00 69.88 213 ASP A O 1
ATOM 1759 N N . ALA A 1 214 ? -2.541 -4.988 -22.260 1.00 66.62 214 ALA A N 1
ATOM 1760 C CA . ALA A 1 214 ? -2.898 -5.377 -20.893 1.00 66.62 214 ALA A CA 1
ATOM 1761 C C . ALA A 1 214 ? -2.688 -4.238 -19.873 1.00 66.62 214 ALA A C 1
ATOM 1763 O O . ALA A 1 214 ? -3.410 -4.155 -18.877 1.00 66.62 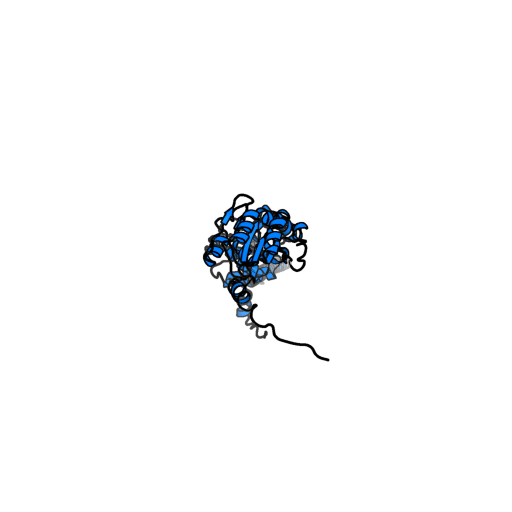214 ALA A O 1
ATOM 1764 N N . VAL A 1 215 ? -1.754 -3.318 -20.139 1.00 71.12 215 VAL A N 1
ATOM 1765 C CA . VAL A 1 215 ? -1.381 -2.211 -19.243 1.00 71.12 215 VAL A CA 1
ATOM 1766 C C . VAL A 1 215 ? -2.494 -1.167 -19.114 1.00 71.12 215 VAL A C 1
ATOM 1768 O O . VAL A 1 215 ? -2.590 -0.475 -18.094 1.00 71.12 215 VAL A O 1
ATOM 1771 N N . GLU A 1 216 ? -3.394 -1.070 -20.098 1.00 73.06 216 GLU A N 1
ATOM 1772 C CA . GLU A 1 216 ? -4.551 -0.173 -20.013 1.00 73.06 216 GLU A CA 1
ATOM 1773 C C . GLU A 1 216 ? -5.432 -0.511 -18.805 1.00 73.06 216 GLU A C 1
ATOM 1775 O O . GLU A 1 216 ? -5.880 0.400 -18.106 1.00 73.06 216 GLU A O 1
ATOM 1780 N N . THR A 1 217 ? -5.579 -1.804 -18.508 1.00 75.19 217 THR A N 1
ATOM 1781 C CA . THR A 1 217 ? -6.403 -2.324 -17.405 1.00 75.19 217 THR A CA 1
ATOM 1782 C C . THR A 1 217 ? -5.705 -2.372 -16.048 1.00 75.19 217 THR A C 1
ATOM 1784 O O . THR A 1 217 ? -6.369 -2.586 -15.035 1.00 75.19 217 THR A O 1
ATOM 1787 N N . TRP A 1 218 ? -4.386 -2.164 -15.997 1.00 78.06 218 TRP A N 1
ATOM 1788 C CA . TRP A 1 218 ? -3.652 -2.164 -14.734 1.00 78.06 218 TRP A CA 1
ATOM 1789 C C . TRP A 1 218 ? -4.021 -0.948 -13.882 1.00 78.06 218 TRP A C 1
ATOM 1791 O O . TRP A 1 218 ? -4.004 0.194 -14.356 1.00 78.06 218 TRP A O 1
ATOM 1801 N N . GLY A 1 219 ? -4.311 -1.212 -12.608 1.00 75.19 219 GLY A N 1
ATOM 1802 C CA . GLY A 1 219 ? -4.572 -0.209 -11.584 1.00 75.19 219 GLY A CA 1
ATOM 1803 C C . GLY A 1 219 ? -3.843 -0.524 -10.279 1.00 75.19 219 GLY A C 1
ATOM 1804 O O . GLY A 1 219 ? -2.912 -1.328 -10.239 1.00 75.19 219 GLY A O 1
ATOM 1805 N N . ASN A 1 220 ? -4.285 0.116 -9.195 1.00 76.75 220 ASN A N 1
ATOM 1806 C CA . ASN A 1 220 ? -3.652 0.012 -7.877 1.00 76.75 220 ASN A CA 1
ATOM 1807 C C . ASN A 1 220 ? -3.502 -1.430 -7.400 1.00 76.75 220 ASN A C 1
ATOM 1809 O O . ASN A 1 220 ? -2.471 -1.804 -6.855 1.00 76.75 220 ASN A O 1
ATOM 1813 N N . GLU A 1 221 ? -4.533 -2.246 -7.599 1.00 78.50 221 GLU A N 1
ATOM 1814 C CA . GLU A 1 221 ? -4.599 -3.563 -6.991 1.00 78.50 221 GLU A CA 1
ATOM 1815 C C . GLU A 1 221 ? -3.513 -4.510 -7.502 1.00 78.50 221 GLU A C 1
ATOM 1817 O O . GLU A 1 221 ? -2.794 -5.085 -6.682 1.00 78.50 221 GLU A O 1
ATOM 1822 N N . GLN A 1 222 ? -3.393 -4.660 -8.825 1.00 79.50 222 GLN A N 1
ATOM 1823 C CA . GLN A 1 222 ? -2.435 -5.582 -9.445 1.00 79.50 222 GLN A CA 1
ATOM 1824 C C . GLN A 1 222 ? -1.002 -5.197 -9.077 1.00 79.50 222 GLN A C 1
ATOM 1826 O O . GLN A 1 222 ? -0.146 -6.044 -8.826 1.00 79.50 222 GLN A O 1
ATOM 1831 N N . VAL A 1 223 ? -0.756 -3.892 -9.021 1.00 84.75 223 VAL A N 1
ATOM 1832 C CA . VAL A 1 223 ? 0.558 -3.317 -8.752 1.00 84.75 223 VAL A CA 1
ATOM 1833 C C . VAL A 1 223 ? 0.905 -3.527 -7.283 1.00 84.75 223 VAL A C 1
ATOM 1835 O O . VAL A 1 223 ? 1.954 -4.090 -6.982 1.00 84.75 223 VAL A O 1
ATOM 1838 N N . MET A 1 224 ? -0.008 -3.188 -6.370 1.00 87.06 224 MET A N 1
ATOM 1839 C CA . MET A 1 224 ? 0.163 -3.407 -4.932 1.00 87.06 224 MET A CA 1
ATOM 1840 C C . MET A 1 224 ? 0.450 -4.873 -4.588 1.00 87.06 224 MET A C 1
ATOM 1842 O O . MET A 1 224 ? 1.252 -5.138 -3.699 1.00 87.06 224 MET A O 1
ATOM 1846 N N . GLU A 1 225 ? -0.147 -5.839 -5.293 1.00 87.56 225 GLU A N 1
ATOM 1847 C CA . GLU A 1 225 ? 0.153 -7.262 -5.080 1.00 87.56 225 GLU A CA 1
ATOM 1848 C C . GLU A 1 225 ? 1.615 -7.609 -5.402 1.00 87.56 225 GLU A C 1
ATOM 1850 O O . GLU A 1 225 ? 2.262 -8.332 -4.639 1.00 87.56 225 GLU A O 1
ATOM 1855 N N . CYS A 1 226 ? 2.169 -7.053 -6.484 1.00 88.25 226 CYS A N 1
ATOM 1856 C CA . CYS A 1 226 ? 3.590 -7.196 -6.790 1.00 88.25 226 CYS A CA 1
ATOM 1857 C C . CYS A 1 226 ? 4.453 -6.634 -5.653 1.00 88.25 226 CYS A C 1
ATOM 1859 O O . CYS A 1 226 ? 5.349 -7.316 -5.165 1.00 88.25 226 CYS A O 1
ATOM 1861 N N . TYR A 1 227 ? 4.171 -5.409 -5.205 1.00 90.94 227 TYR A N 1
ATOM 1862 C CA . TYR A 1 227 ? 4.962 -4.732 -4.173 1.00 90.94 227 TYR A CA 1
ATOM 1863 C C . TYR A 1 227 ? 4.889 -5.418 -2.805 1.00 90.94 227 TYR A C 1
ATOM 1865 O O . TYR A 1 227 ? 5.910 -5.538 -2.128 1.00 90.94 227 TYR A O 1
ATOM 1873 N N . MET A 1 228 ? 3.727 -5.955 -2.428 1.00 86.19 228 MET A N 1
ATOM 1874 C CA . MET A 1 228 ? 3.578 -6.735 -1.198 1.00 86.19 228 MET A CA 1
ATOM 1875 C C . MET A 1 228 ? 4.404 -8.020 -1.218 1.00 86.19 228 MET A C 1
ATOM 1877 O O . MET A 1 228 ? 5.039 -8.346 -0.219 1.00 86.19 228 MET A O 1
ATOM 1881 N N . ASN A 1 229 ? 4.440 -8.732 -2.350 1.00 85.81 229 ASN A N 1
ATOM 1882 C CA . ASN A 1 229 ? 5.269 -9.934 -2.490 1.00 85.81 229 ASN A CA 1
ATOM 1883 C C . ASN A 1 229 ? 6.768 -9.624 -2.361 1.00 85.81 229 ASN A C 1
ATOM 1885 O O . ASN A 1 229 ? 7.533 -10.471 -1.908 1.00 85.81 229 ASN A O 1
ATOM 1889 N N . LEU A 1 230 ? 7.171 -8.409 -2.737 1.00 86.56 230 LEU A N 1
ATOM 1890 C CA . LEU A 1 230 ? 8.542 -7.908 -2.628 1.00 86.56 230 LEU A CA 1
ATOM 1891 C C . LEU A 1 230 ? 8.822 -7.206 -1.290 1.00 86.56 230 LEU A C 1
ATOM 1893 O O . LEU A 1 230 ? 9.942 -6.752 -1.063 1.00 86.56 230 LEU A O 1
ATOM 1897 N N . ASN A 1 231 ? 7.812 -7.086 -0.419 1.00 87.62 231 ASN A N 1
ATOM 1898 C CA . ASN A 1 231 ? 7.868 -6.359 0.847 1.00 87.62 231 ASN A CA 1
ATOM 1899 C C . ASN A 1 231 ? 8.476 -4.945 0.707 1.00 87.62 231 ASN A C 1
ATOM 1901 O O . ASN A 1 231 ? 9.345 -4.545 1.482 1.00 87.62 231 ASN A O 1
ATOM 1905 N N . THR A 1 232 ? 8.046 -4.201 -0.314 1.00 91.19 232 THR A N 1
ATOM 1906 C CA . THR A 1 232 ? 8.538 -2.849 -0.622 1.00 91.19 232 THR A CA 1
ATOM 1907 C C . THR A 1 232 ? 7.385 -1.868 -0.816 1.00 91.19 232 THR A C 1
ATOM 1909 O O . THR A 1 232 ? 6.257 -2.270 -1.108 1.00 91.19 232 THR A O 1
ATOM 1912 N N . PHE A 1 233 ? 7.652 -0.578 -0.613 1.00 93.31 233 PHE A N 1
ATOM 1913 C CA . PHE A 1 233 ? 6.653 0.468 -0.763 1.00 93.31 233 PHE A CA 1
ATOM 1914 C C . PHE A 1 233 ? 6.250 0.640 -2.232 1.00 93.31 233 PHE A C 1
ATOM 1916 O O . PHE A 1 233 ? 7.088 0.800 -3.122 1.00 93.31 233 PHE A O 1
ATOM 1923 N N . CYS A 1 234 ? 4.943 0.599 -2.482 1.00 94.00 234 CYS A N 1
ATOM 1924 C CA . CYS A 1 234 ? 4.386 0.694 -3.820 1.00 94.00 234 CYS A CA 1
ATOM 1925 C C . CYS A 1 234 ? 4.455 2.123 -4.344 1.00 94.00 234 CYS A C 1
ATOM 1927 O O . CYS A 1 234 ? 3.784 3.012 -3.826 1.00 94.00 234 CYS A O 1
ATOM 1929 N N . TRP A 1 235 ? 5.224 2.332 -5.412 1.00 93.56 235 TRP A N 1
ATOM 1930 C CA . TRP A 1 235 ? 5.263 3.601 -6.126 1.00 93.56 235 TRP A CA 1
ATOM 1931 C C . TRP A 1 235 ? 5.216 3.356 -7.627 1.00 93.56 235 TRP A C 1
ATOM 1933 O O . TRP A 1 235 ? 6.113 2.738 -8.201 1.00 93.56 235 TRP A O 1
ATOM 1943 N N . TRP A 1 236 ? 4.181 3.873 -8.282 1.00 92.88 236 TRP A N 1
ATOM 1944 C CA . TRP A 1 236 ? 4.012 3.751 -9.723 1.00 92.88 236 TRP A CA 1
ATOM 1945 C C . TRP A 1 236 ? 3.575 5.056 -10.400 1.00 92.88 236 TRP A C 1
ATOM 1947 O O . TRP A 1 236 ? 3.215 6.038 -9.749 1.00 92.88 236 TRP A O 1
ATOM 1957 N N . TYR A 1 237 ? 3.639 5.087 -11.731 1.00 91.38 237 TYR A N 1
ATOM 1958 C CA . TYR A 1 237 ? 3.189 6.214 -12.546 1.00 91.38 237 TYR A CA 1
ATOM 1959 C C . TYR A 1 237 ? 2.744 5.764 -13.941 1.00 91.38 237 TYR A C 1
ATOM 1961 O O . TYR A 1 237 ? 3.417 4.961 -14.581 1.00 91.38 237 TYR A O 1
ATOM 1969 N N . LYS A 1 238 ? 1.629 6.313 -14.433 1.00 89.38 238 LYS A N 1
ATOM 1970 C CA . LYS A 1 238 ? 1.081 6.052 -15.775 1.00 89.38 238 LYS A CA 1
ATOM 1971 C C . LYS A 1 238 ? 1.021 7.375 -16.552 1.00 89.38 238 LYS A C 1
ATOM 1973 O O . LYS A 1 238 ? 0.061 8.123 -16.372 1.00 89.38 238 LYS A O 1
ATOM 1978 N N . PRO A 1 239 ? 2.053 7.726 -17.343 1.00 83.50 239 PRO A N 1
ATOM 1979 C CA . PRO A 1 239 ? 2.157 9.052 -17.956 1.00 83.50 239 PRO A CA 1
ATOM 1980 C C . PRO A 1 239 ? 1.170 9.292 -19.105 1.00 83.50 239 PRO A C 1
ATOM 1982 O O . PRO A 1 239 ? 0.717 10.421 -19.274 1.00 83.50 239 PRO A O 1
ATOM 1985 N N . ASP A 1 240 ? 0.857 8.267 -19.901 1.00 80.69 240 ASP A N 1
ATOM 1986 C CA . ASP A 1 240 ? 0.137 8.414 -21.177 1.00 80.69 240 ASP A CA 1
ATOM 1987 C C . ASP A 1 240 ? -0.940 7.345 -21.421 1.00 80.69 240 ASP A C 1
ATOM 1989 O O . ASP A 1 240 ? -1.486 7.248 -22.516 1.00 80.69 240 ASP A O 1
ATOM 1993 N N . GLY A 1 241 ? -1.261 6.538 -20.408 1.00 75.38 241 GLY A N 1
ATOM 1994 C CA . GLY A 1 241 ? -2.278 5.490 -20.505 1.00 75.38 241 GLY A CA 1
ATOM 1995 C C . GLY A 1 241 ? -1.792 4.173 -21.120 1.00 75.38 241 GLY A C 1
ATOM 1996 O O . GLY A 1 241 ? -2.372 3.133 -20.811 1.00 75.38 241 GLY A O 1
ATOM 1997 N N . HIS A 1 242 ? -0.710 4.201 -21.899 1.00 78.38 242 HIS A N 1
ATOM 1998 C CA . HIS A 1 242 ? -0.174 3.043 -22.626 1.00 78.38 242 HIS A CA 1
ATOM 1999 C C . HIS A 1 242 ? 1.133 2.505 -22.032 1.00 78.38 242 HIS A C 1
ATOM 2001 O O . HIS A 1 242 ? 1.499 1.355 -22.284 1.00 78.38 242 HIS A O 1
ATOM 2007 N N . SER A 1 243 ? 1.818 3.325 -21.237 1.00 82.75 243 SER A N 1
ATOM 2008 C CA . SER A 1 243 ? 3.008 2.952 -20.482 1.00 82.75 243 SER A CA 1
ATOM 2009 C C . SER A 1 243 ? 2.748 2.984 -18.980 1.00 82.75 243 SER A C 1
ATOM 2011 O O . SER A 1 243 ? 1.982 3.805 -18.465 1.00 82.75 243 SER A O 1
ATOM 2013 N N . PHE A 1 244 ? 3.394 2.071 -18.263 1.00 88.25 244 PHE A N 1
ATOM 2014 C CA . PHE A 1 244 ? 3.297 1.967 -16.814 1.00 88.25 244 PHE A CA 1
ATOM 2015 C C . PHE A 1 244 ? 4.682 1.835 -16.202 1.00 88.25 244 PHE A C 1
ATOM 2017 O O . PHE A 1 244 ? 5.466 0.957 -16.566 1.00 88.25 244 PHE A O 1
ATOM 2024 N N . HIS A 1 245 ? 4.993 2.738 -15.280 1.00 90.00 245 HIS A N 1
ATOM 2025 C CA . HIS A 1 245 ? 6.273 2.800 -14.594 1.00 90.00 245 HIS A CA 1
ATOM 2026 C C . HIS A 1 245 ? 6.102 2.314 -13.160 1.00 90.00 245 HIS A C 1
ATOM 2028 O O . HIS A 1 245 ? 5.324 2.889 -12.405 1.00 90.00 245 HIS A O 1
ATOM 2034 N N . MET A 1 246 ? 6.855 1.290 -12.777 1.00 91.88 246 MET A N 1
ATOM 2035 C CA . MET A 1 246 ? 6.966 0.815 -11.393 1.00 91.88 246 MET A CA 1
ATOM 2036 C C . MET A 1 246 ? 8.336 1.203 -10.845 1.00 91.88 246 MET A C 1
ATOM 2038 O O . MET A 1 246 ? 9.339 0.857 -11.469 1.00 91.88 246 MET A O 1
ATOM 2042 N N . TYR A 1 247 ? 8.401 1.912 -9.719 1.00 92.44 247 TYR A N 1
ATOM 2043 C CA . TYR A 1 247 ? 9.644 2.388 -9.106 1.00 92.44 247 TYR A CA 1
ATOM 2044 C C . TYR A 1 247 ? 10.148 1.455 -7.997 1.00 92.44 247 TYR A C 1
ATOM 2046 O O . TYR A 1 247 ? 9.362 0.920 -7.222 1.00 92.44 247 TYR A O 1
ATOM 2054 N N . PHE A 1 248 ? 11.466 1.288 -7.904 1.00 91.31 248 PHE A N 1
ATOM 2055 C CA . PHE A 1 248 ? 12.153 0.412 -6.952 1.00 91.31 248 PHE A CA 1
ATOM 2056 C C . PHE A 1 248 ? 13.439 1.068 -6.447 1.00 91.31 248 PHE A C 1
ATOM 2058 O O . PHE A 1 248 ? 14.110 1.788 -7.193 1.00 91.31 248 PHE A O 1
ATOM 2065 N N . ASP A 1 249 ? 13.828 0.780 -5.209 1.00 88.25 249 ASP A N 1
ATOM 2066 C CA . ASP A 1 249 ? 14.999 1.399 -4.576 1.00 88.25 249 ASP A CA 1
ATOM 2067 C C . ASP A 1 249 ? 16.312 0.833 -5.106 1.00 88.25 249 ASP A C 1
ATOM 2069 O O . ASP A 1 249 ? 17.336 1.516 -5.151 1.00 88.25 249 ASP A O 1
ATOM 2073 N N . ASN A 1 250 ? 16.306 -0.437 -5.512 1.00 87.50 250 ASN A N 1
ATOM 2074 C CA . ASN A 1 250 ? 17.518 -1.131 -5.914 1.00 87.50 250 ASN A CA 1
ATOM 2075 C C . ASN A 1 250 ? 17.296 -2.108 -7.078 1.00 87.50 250 ASN A C 1
ATOM 2077 O O . ASN A 1 250 ? 16.183 -2.374 -7.535 1.00 87.50 250 ASN A O 1
ATOM 2081 N N . LEU A 1 251 ? 18.415 -2.617 -7.600 1.00 84.56 251 LEU A N 1
ATOM 2082 C CA . LEU A 1 251 ? 18.428 -3.501 -8.763 1.00 84.56 251 LEU A CA 1
ATOM 2083 C C . LEU A 1 251 ? 17.824 -4.882 -8.470 1.00 84.56 251 LEU A C 1
ATOM 2085 O O . LEU A 1 251 ? 17.307 -5.511 -9.387 1.00 84.56 251 LEU A O 1
ATOM 2089 N N . GLU A 1 252 ? 17.912 -5.363 -7.231 1.00 87.69 252 GLU A N 1
ATOM 2090 C CA . GLU A 1 252 ? 17.381 -6.666 -6.825 1.00 87.69 252 GLU A CA 1
ATOM 2091 C C . GLU A 1 252 ? 15.852 -6.647 -6.830 1.00 87.69 252 GLU A C 1
ATOM 2093 O O . GLU A 1 252 ? 15.253 -7.412 -7.582 1.00 87.69 252 GLU A O 1
ATOM 2098 N N . GLN A 1 253 ? 15.239 -5.673 -6.151 1.00 89.50 253 GLN A N 1
ATOM 2099 C CA . GLN A 1 253 ? 13.791 -5.434 -6.188 1.00 89.50 253 GLN A CA 1
ATOM 2100 C C . GLN A 1 253 ? 13.279 -5.294 -7.626 1.00 89.50 253 GLN A C 1
ATOM 2102 O O . GLN A 1 253 ? 12.303 -5.931 -8.011 1.00 89.50 253 GLN A O 1
ATOM 2107 N N . TRP A 1 254 ? 13.977 -4.511 -8.457 1.00 89.38 254 TRP A N 1
ATOM 2108 C CA . TRP A 1 254 ? 13.620 -4.356 -9.868 1.00 89.38 254 TRP A CA 1
ATOM 2109 C C . TRP A 1 254 ? 13.681 -5.685 -10.641 1.00 89.38 254 TRP A C 1
ATOM 2111 O O . TRP A 1 254 ? 12.806 -5.965 -11.461 1.00 89.38 254 TRP A O 1
ATOM 2121 N N . ARG A 1 255 ? 14.699 -6.525 -10.396 1.00 86.75 255 ARG A N 1
ATOM 2122 C CA . ARG A 1 255 ? 14.835 -7.844 -11.044 1.00 86.75 255 ARG A CA 1
ATOM 2123 C C . ARG A 1 255 ? 13.728 -8.795 -10.608 1.00 86.75 255 ARG A C 1
ATOM 2125 O O . ARG A 1 255 ? 13.164 -9.483 -11.457 1.00 86.75 255 ARG A O 1
ATOM 2132 N N . GLU A 1 256 ? 13.421 -8.835 -9.319 1.00 90.44 256 GLU A N 1
ATOM 2133 C CA . GLU A 1 256 ? 12.365 -9.686 -8.777 1.00 90.44 256 GLU A CA 1
ATOM 2134 C C . GLU A 1 256 ? 10.989 -9.257 -9.283 1.00 90.44 256 GLU A C 1
ATOM 2136 O O . GLU A 1 256 ? 10.249 -10.096 -9.801 1.00 90.44 256 GLU A O 1
ATOM 2141 N N . ALA A 1 257 ? 10.692 -7.955 -9.260 1.00 89.19 257 ALA A N 1
ATOM 2142 C CA . ALA A 1 257 ? 9.476 -7.398 -9.844 1.00 89.19 257 ALA A CA 1
ATOM 2143 C C . ALA A 1 257 ? 9.352 -7.754 -11.325 1.00 89.19 257 ALA A C 1
ATOM 2145 O O . ALA A 1 257 ? 8.312 -8.224 -11.780 1.00 89.19 257 ALA A O 1
ATOM 2146 N N . LYS A 1 258 ? 10.441 -7.611 -12.084 1.00 87.06 258 LYS A N 1
ATOM 2147 C CA . LYS A 1 258 ? 10.484 -7.986 -13.498 1.00 87.06 258 LYS A CA 1
ATOM 2148 C C . LYS A 1 258 ? 10.181 -9.469 -13.713 1.00 87.06 258 LYS A C 1
ATOM 2150 O O . LYS A 1 258 ? 9.424 -9.809 -14.623 1.00 87.06 258 LYS A O 1
ATOM 2155 N N . CYS A 1 259 ? 10.765 -10.354 -12.909 1.00 86.81 259 CYS A N 1
ATOM 2156 C CA . CYS A 1 259 ? 10.484 -11.788 -12.966 1.00 86.81 259 CYS A CA 1
ATOM 2157 C C . CYS A 1 259 ? 9.022 -12.092 -12.622 1.00 86.81 259 CYS A C 1
ATOM 2159 O O . CYS A 1 259 ? 8.397 -12.908 -13.300 1.00 86.81 259 CYS A O 1
ATOM 2161 N N . TRP A 1 260 ? 8.475 -11.422 -11.608 1.00 87.94 260 TRP A N 1
ATOM 2162 C CA . TRP A 1 260 ? 7.083 -11.566 -11.196 1.00 87.94 260 TRP A CA 1
ATOM 2163 C C . TRP A 1 260 ? 6.121 -11.122 -12.304 1.00 87.94 260 TRP A C 1
ATOM 2165 O O . TRP A 1 260 ? 5.281 -11.912 -12.731 1.00 87.94 260 TRP A O 1
ATOM 2175 N N . VAL A 1 261 ? 6.311 -9.920 -12.859 1.00 86.00 261 VAL A N 1
ATOM 2176 C CA . VAL A 1 261 ? 5.466 -9.374 -13.933 1.00 86.00 261 VAL A CA 1
ATOM 2177 C C . VAL A 1 261 ? 5.471 -10.292 -15.151 1.00 86.00 261 VAL A C 1
ATOM 2179 O O . VAL A 1 261 ? 4.406 -10.675 -15.615 1.00 86.00 261 VAL A O 1
ATOM 2182 N N . LYS A 1 262 ? 6.646 -10.725 -15.632 1.00 84.25 262 LYS A N 1
ATOM 2183 C CA . LYS A 1 262 ? 6.740 -11.620 -16.804 1.00 84.25 262 LYS A CA 1
ATOM 2184 C C . LYS A 1 262 ? 6.113 -12.994 -16.569 1.00 84.25 262 LYS A C 1
ATOM 2186 O O . LYS A 1 262 ? 5.720 -13.656 -17.524 1.00 84.25 262 LYS A O 1
ATOM 2191 N N . LYS A 1 263 ? 6.069 -13.448 -15.314 1.00 85.56 263 LYS A N 1
ATOM 2192 C CA . LYS A 1 263 ? 5.456 -14.725 -14.942 1.00 85.56 263 LYS A CA 1
ATOM 2193 C C . LYS A 1 263 ? 3.931 -14.638 -14.942 1.00 85.56 263 LYS A C 1
ATOM 2195 O O . LYS A 1 263 ? 3.291 -15.581 -15.393 1.00 85.56 263 LYS A O 1
ATOM 2200 N N . ILE A 1 264 ? 3.371 -13.558 -14.398 1.00 83.00 264 ILE A N 1
ATOM 2201 C CA . ILE A 1 264 ? 1.917 -13.389 -14.262 1.00 83.00 264 ILE A CA 1
ATOM 2202 C C . ILE A 1 264 ? 1.291 -12.847 -15.555 1.00 83.00 264 ILE A C 1
ATOM 2204 O O . ILE A 1 264 ? 0.208 -13.287 -15.927 1.00 83.00 264 ILE A O 1
ATOM 2208 N N . TYR A 1 265 ? 2.001 -11.967 -16.261 1.00 81.75 265 TYR A N 1
ATOM 2209 C CA . TYR A 1 265 ? 1.547 -11.267 -17.463 1.00 81.75 265 TYR A CA 1
ATOM 2210 C C . TYR A 1 265 ? 2.540 -11.502 -18.617 1.00 81.75 265 TYR A C 1
ATOM 2212 O O . TYR A 1 265 ? 3.394 -10.655 -18.896 1.00 81.75 265 TYR A O 1
ATOM 2220 N N . PRO A 1 266 ? 2.518 -12.678 -19.266 1.00 79.38 266 PRO A N 1
ATOM 2221 C CA . PRO A 1 266 ? 3.461 -13.019 -20.335 1.00 79.38 266 PRO A CA 1
ATOM 2222 C C . PRO A 1 266 ? 3.324 -12.147 -21.598 1.00 79.38 266 PRO A C 1
ATOM 2224 O O . PRO A 1 266 ? 4.269 -12.058 -22.381 1.00 79.38 266 PRO A O 1
ATOM 2227 N N . GLU A 1 267 ? 2.172 -11.507 -21.803 1.00 76.56 267 GLU A N 1
ATOM 2228 C CA . GLU A 1 267 ? 1.868 -10.595 -22.914 1.00 76.56 267 GLU A CA 1
ATOM 2229 C C . GLU A 1 267 ? 2.525 -9.215 -22.786 1.00 76.56 267 GLU A C 1
ATOM 2231 O O . GLU A 1 267 ? 2.576 -8.452 -23.749 1.00 76.56 267 GLU A O 1
ATOM 2236 N N . VAL A 1 268 ? 3.038 -8.886 -21.603 1.00 73.81 268 VAL A N 1
ATOM 2237 C CA . VAL A 1 268 ? 3.663 -7.598 -21.324 1.00 73.81 268 VAL A CA 1
ATOM 2238 C C . VAL A 1 268 ? 5.030 -7.493 -22.002 1.00 73.81 268 VAL A C 1
ATOM 2240 O O . VAL A 1 268 ? 5.910 -8.348 -21.840 1.00 73.81 268 VAL A O 1
ATOM 2243 N N . HIS A 1 269 ? 5.250 -6.389 -22.715 1.00 70.00 269 HIS A N 1
ATOM 2244 C CA . HIS A 1 269 ? 6.524 -6.094 -23.356 1.00 70.00 269 HIS A CA 1
ATOM 2245 C C . HIS A 1 269 ? 7.313 -5.044 -22.572 1.00 70.00 269 HIS A C 1
ATOM 2247 O O . HIS A 1 269 ? 6.800 -4.015 -22.139 1.00 70.00 269 HIS A O 1
ATOM 2253 N N . GLU A 1 270 ? 8.604 -5.316 -22.397 1.00 68.06 270 GLU A N 1
ATOM 2254 C CA . GLU A 1 270 ? 9.545 -4.383 -21.785 1.00 68.06 270 GLU A CA 1
ATOM 2255 C C . GLU A 1 270 ? 9.961 -3.337 -22.818 1.00 68.06 270 GLU A C 1
ATOM 2257 O O . GLU A 1 270 ? 10.380 -3.689 -23.928 1.00 68.06 270 GLU A O 1
ATOM 2262 N N . PHE A 1 271 ? 9.903 -2.057 -22.452 1.00 59.50 271 PHE A N 1
ATOM 2263 C CA . PHE A 1 271 ? 10.447 -1.015 -23.309 1.00 59.50 271 PHE A CA 1
ATOM 2264 C C . PHE A 1 271 ? 11.977 -1.057 -23.274 1.00 59.50 271 PHE A C 1
ATOM 2266 O O . PHE A 1 271 ? 12.630 -0.551 -22.358 1.00 59.50 271 PHE A O 1
ATOM 2273 N N . GLN A 1 272 ? 12.587 -1.664 -24.292 1.00 56.06 272 GLN A N 1
ATOM 2274 C CA . GLN A 1 272 ? 14.014 -1.484 -24.524 1.00 56.06 272 GLN A CA 1
ATOM 2275 C C . GLN A 1 272 ? 14.233 -0.098 -25.115 1.00 56.06 272 GLN A C 1
ATOM 2277 O O . GLN A 1 272 ? 14.039 0.132 -26.309 1.00 56.06 272 GLN A O 1
ATOM 2282 N N . LYS A 1 273 ? 14.693 0.833 -24.279 1.00 51.62 273 LYS A N 1
ATOM 2283 C CA . LYS A 1 273 ? 15.210 2.112 -24.756 1.00 51.62 273 LYS A CA 1
ATOM 2284 C C . LYS A 1 273 ? 16.441 1.831 -25.616 1.00 51.62 273 LYS A C 1
ATOM 2286 O O . LYS A 1 273 ? 17.541 1.649 -25.096 1.00 51.62 273 LYS A O 1
ATOM 2291 N N . GLY A 1 274 ? 16.250 1.755 -26.933 1.00 52.09 274 GLY A N 1
ATOM 2292 C CA . GLY A 1 274 ? 17.344 1.668 -27.891 1.00 52.09 274 GLY A CA 1
ATOM 2293 C C . GLY A 1 274 ? 18.305 2.817 -27.611 1.00 52.09 274 GLY A C 1
ATOM 2294 O O . GLY A 1 274 ? 17.935 3.986 -27.724 1.00 52.09 274 GLY A O 1
ATOM 2295 N N . SER A 1 275 ? 19.512 2.506 -27.137 1.00 53.91 275 SER A N 1
ATOM 2296 C CA . SER A 1 275 ? 20.467 3.551 -26.789 1.00 53.91 275 SER A CA 1
ATOM 2297 C C . SER A 1 275 ? 20.825 4.298 -28.067 1.00 53.91 275 SER A C 1
ATOM 2299 O O . SER A 1 275 ? 21.297 3.685 -29.013 1.00 53.91 275 SER A O 1
ATOM 2301 N N . ILE A 1 276 ? 20.654 5.621 -28.107 1.00 59.19 276 ILE A N 1
ATOM 2302 C CA . ILE A 1 276 ? 21.123 6.471 -29.221 1.00 59.19 276 ILE A CA 1
ATOM 2303 C C . ILE A 1 276 ? 22.601 6.168 -29.553 1.00 59.19 276 ILE A C 1
ATOM 2305 O O . ILE A 1 276 ? 23.028 6.287 -30.701 1.00 59.19 276 ILE A O 1
ATOM 2309 N N . ALA A 1 277 ? 23.365 5.682 -28.566 1.00 61.91 277 ALA A N 1
ATOM 2310 C CA . ALA A 1 277 ? 24.716 5.176 -28.749 1.00 61.91 277 ALA A CA 1
ATOM 2311 C C . ALA A 1 277 ? 24.822 4.048 -29.794 1.00 61.91 277 ALA A C 1
ATOM 2313 O O . ALA A 1 277 ? 25.778 4.061 -30.559 1.00 61.91 277 ALA A O 1
ATOM 2314 N N . THR A 1 278 ? 23.875 3.105 -29.890 1.00 66.56 278 THR A N 1
ATOM 2315 C CA . THR A 1 278 ? 23.935 2.003 -30.876 1.00 66.56 278 THR A CA 1
ATOM 2316 C C . THR A 1 278 ? 23.805 2.510 -32.309 1.00 66.56 278 THR A C 1
ATOM 2318 O O . THR A 1 278 ? 24.498 2.021 -33.197 1.00 66.56 278 THR A O 1
ATOM 2321 N N . ILE A 1 279 ? 22.992 3.546 -32.527 1.00 68.88 279 ILE A N 1
ATOM 2322 C CA . ILE A 1 279 ? 22.872 4.223 -33.824 1.00 68.88 279 ILE A CA 1
ATOM 2323 C C . ILE A 1 279 ? 24.172 4.980 -34.139 1.00 68.88 279 ILE A C 1
ATOM 2325 O O . ILE A 1 279 ? 24.712 4.860 -35.240 1.00 68.88 279 ILE A O 1
ATOM 2329 N N . LEU A 1 280 ? 24.728 5.707 -33.162 1.00 72.25 280 LEU A N 1
ATOM 2330 C CA . LEU A 1 280 ? 26.002 6.422 -33.317 1.00 72.25 280 LEU A CA 1
ATOM 2331 C C . LEU A 1 280 ? 27.178 5.479 -33.623 1.00 72.25 280 LEU A C 1
ATOM 2333 O O . LEU A 1 280 ? 28.042 5.834 -34.426 1.00 72.25 280 LEU A O 1
ATOM 2337 N N . TRP A 1 281 ? 27.179 4.266 -33.057 1.00 75.06 281 TRP A N 1
ATOM 2338 C CA . TRP A 1 281 ? 28.188 3.239 -33.331 1.00 75.06 281 TRP A CA 1
ATOM 2339 C C . TRP A 1 281 ? 28.214 2.789 -34.793 1.00 75.06 281 TRP A C 1
ATOM 2341 O O . TRP A 1 281 ? 29.276 2.402 -35.260 1.00 75.06 281 TRP A O 1
ATOM 2351 N N . PHE A 1 282 ? 27.103 2.873 -35.530 1.00 78.75 282 PHE A N 1
ATOM 2352 C CA . PHE A 1 282 ? 27.069 2.564 -36.965 1.00 78.75 282 PHE A CA 1
ATOM 2353 C C . PHE A 1 282 ? 27.403 3.780 -37.844 1.00 78.75 282 PHE A C 1
ATOM 2355 O O . PHE A 1 282 ? 28.094 3.666 -38.862 1.00 78.75 282 PHE A O 1
ATOM 2362 N N . VAL A 1 283 ? 26.933 4.966 -37.447 1.00 84.25 283 VAL A N 1
ATOM 2363 C CA . VAL A 1 283 ? 27.100 6.202 -38.225 1.00 84.25 283 VAL A CA 1
ATOM 2364 C C . VAL A 1 283 ? 28.568 6.640 -38.283 1.00 84.25 283 VAL A C 1
ATOM 2366 O O . VAL A 1 283 ? 29.055 6.980 -39.361 1.00 84.25 283 VAL A O 1
ATOM 2369 N N . ILE A 1 284 ? 29.300 6.589 -37.164 1.00 84.69 284 ILE A N 1
ATOM 2370 C CA . ILE A 1 284 ? 30.697 7.055 -37.099 1.00 84.69 284 ILE A CA 1
ATOM 2371 C C . ILE A 1 284 ? 31.628 6.237 -38.021 1.00 84.69 284 ILE A C 1
ATOM 2373 O O . ILE A 1 284 ? 32.326 6.857 -38.830 1.00 84.69 284 ILE A O 1
ATOM 2377 N N . PRO A 1 285 ? 31.628 4.884 -37.997 1.00 87.62 285 PRO A N 1
ATOM 2378 C CA . PRO A 1 285 ? 32.443 4.089 -38.916 1.00 87.62 285 PRO A CA 1
ATOM 2379 C C . PRO A 1 285 ? 32.077 4.279 -40.383 1.00 87.62 285 PRO A C 1
ATOM 2381 O O . PRO A 1 285 ? 32.965 4.302 -41.235 1.00 87.62 285 PRO A O 1
ATOM 2384 N N . SER A 1 286 ? 30.790 4.459 -40.684 1.00 87.44 286 SER A N 1
ATOM 2385 C CA . SER A 1 286 ? 30.315 4.692 -42.051 1.00 87.44 286 SER A CA 1
ATOM 2386 C C . SER A 1 286 ? 30.843 6.017 -42.610 1.00 87.44 286 SER A C 1
ATOM 2388 O O . SER A 1 286 ? 31.370 6.051 -43.722 1.00 87.44 286 SER A O 1
ATOM 2390 N N . ILE A 1 287 ? 30.779 7.093 -41.816 1.00 89.81 287 ILE A N 1
ATOM 2391 C CA . ILE A 1 287 ? 31.318 8.409 -42.187 1.00 89.81 287 ILE A CA 1
ATOM 2392 C C . ILE A 1 287 ? 32.842 8.350 -42.347 1.00 89.81 287 ILE A C 1
ATOM 2394 O O . ILE A 1 287 ? 33.368 8.827 -43.350 1.00 89.81 287 ILE A O 1
ATOM 2398 N N . TYR A 1 288 ? 33.555 7.742 -41.394 1.00 88.81 288 TYR A N 1
ATOM 2399 C CA . TYR A 1 288 ? 35.010 7.591 -41.482 1.00 88.81 288 TYR A CA 1
ATOM 2400 C C . TYR A 1 288 ? 35.419 6.811 -42.736 1.00 88.81 288 TYR A C 1
ATOM 2402 O O . TYR A 1 288 ? 36.263 7.264 -43.501 1.00 88.81 288 TYR A O 1
ATOM 2410 N N . THR A 1 289 ? 34.759 5.681 -43.001 1.00 90.31 289 THR A N 1
ATOM 2411 C CA . THR A 1 289 ? 35.007 4.853 -44.189 1.00 90.31 289 THR A CA 1
ATOM 2412 C C . THR A 1 289 ? 34.825 5.656 -45.478 1.00 90.31 289 THR A C 1
ATOM 2414 O O . THR A 1 289 ? 35.674 5.582 -46.363 1.00 90.31 289 THR A O 1
ATOM 2417 N N . TYR A 1 290 ? 33.764 6.461 -45.569 1.00 89.56 290 TYR A N 1
ATOM 2418 C CA . TYR A 1 290 ? 33.490 7.296 -46.739 1.00 89.56 290 TYR A CA 1
ATOM 2419 C C . TYR A 1 290 ? 34.617 8.298 -47.029 1.00 89.56 290 TYR A C 1
ATOM 2421 O O . TYR A 1 290 ? 35.080 8.382 -48.164 1.00 89.56 290 TYR A O 1
ATOM 2429 N N . TYR A 1 291 ? 35.101 9.016 -46.011 1.00 87.12 291 TYR A N 1
ATOM 2430 C CA . TYR A 1 291 ? 36.191 9.983 -46.189 1.00 87.12 291 TYR A CA 1
ATOM 2431 C C . TYR A 1 291 ? 37.557 9.320 -46.406 1.00 87.12 291 TYR A C 1
ATOM 2433 O O . TYR A 1 291 ? 38.402 9.867 -47.110 1.00 87.12 291 TYR A O 1
ATOM 2441 N N . THR A 1 292 ? 37.783 8.144 -45.821 1.00 87.38 292 THR A N 1
ATOM 2442 C CA . THR A 1 292 ? 39.086 7.471 -45.848 1.00 87.38 292 THR A CA 1
ATOM 2443 C C . THR A 1 292 ? 39.309 6.631 -47.111 1.00 87.38 292 THR A C 1
ATOM 2445 O O . THR A 1 292 ? 40.454 6.482 -47.540 1.00 87.38 292 THR A O 1
ATOM 2448 N N . ILE A 1 293 ? 38.261 6.094 -47.752 1.00 83.62 293 ILE A N 1
ATOM 2449 C CA . ILE A 1 293 ? 38.414 5.254 -48.959 1.00 83.62 293 ILE A CA 1
ATOM 2450 C C . ILE A 1 293 ? 39.146 6.000 -50.087 1.00 83.62 293 ILE A C 1
ATOM 2452 O O . ILE A 1 293 ? 40.035 5.412 -50.708 1.00 83.62 293 ILE A O 1
ATOM 2456 N N . ASP A 1 294 ? 38.841 7.283 -50.292 1.00 83.19 294 ASP A N 1
ATOM 2457 C CA . ASP A 1 294 ? 39.398 8.102 -51.383 1.00 83.19 294 ASP A CA 1
ATOM 2458 C C . ASP A 1 294 ? 40.544 9.038 -50.938 1.00 83.19 294 ASP A C 1
ATOM 2460 O O . ASP A 1 294 ? 41.067 9.835 -51.711 1.00 83.19 294 ASP A O 1
ATOM 2464 N N . GLU A 1 295 ? 41.002 8.930 -49.686 1.00 85.62 295 GLU A N 1
ATOM 2465 C CA . GLU A 1 295 ? 42.020 9.828 -49.109 1.00 85.62 295 GLU A CA 1
ATOM 2466 C C . GLU A 1 295 ? 43.364 9.803 -49.865 1.00 85.62 295 GLU A C 1
ATOM 2468 O O . GLU A 1 295 ? 44.104 10.786 -49.882 1.00 85.62 295 GLU A O 1
ATOM 2473 N N . LEU A 1 296 ? 43.687 8.677 -50.509 1.00 86.62 296 LEU A N 1
ATOM 2474 C CA . LEU A 1 296 ? 44.923 8.493 -51.276 1.00 86.62 296 LEU A CA 1
ATOM 2475 C C . LEU A 1 296 ? 44.704 8.536 -52.802 1.00 86.62 296 LEU A C 1
ATOM 2477 O O . LEU A 1 296 ? 45.605 8.136 -53.543 1.00 86.62 296 LEU A O 1
ATOM 2481 N N . GLY A 1 297 ? 43.543 9.008 -53.273 1.00 84.56 297 GLY A N 1
ATOM 2482 C CA . GLY A 1 297 ? 43.174 9.042 -54.693 1.00 84.56 297 GLY A CA 1
ATOM 2483 C C . GLY A 1 297 ? 43.158 7.647 -55.326 1.00 84.56 297 GLY A C 1
ATOM 2484 O O . GLY A 1 297 ? 42.668 6.694 -54.726 1.00 84.56 297 GLY A O 1
ATOM 2485 N N . ASP A 1 298 ? 43.782 7.494 -56.500 1.00 84.69 298 ASP A N 1
ATOM 2486 C CA . ASP A 1 298 ? 43.740 6.270 -57.328 1.00 84.69 298 ASP A CA 1
ATOM 2487 C C . ASP A 1 298 ? 44.391 5.012 -56.705 1.00 84.69 298 ASP A C 1
ATOM 2489 O O . ASP A 1 298 ? 44.441 3.954 -57.337 1.00 84.69 298 ASP A O 1
ATOM 2493 N N . ILE A 1 299 ? 44.928 5.090 -55.480 1.00 86.44 299 ILE A N 1
ATOM 2494 C CA . ILE A 1 299 ? 45.579 3.950 -54.826 1.00 86.44 299 ILE A CA 1
ATOM 2495 C C . ILE A 1 299 ? 44.534 2.932 -54.341 1.00 86.44 299 ILE A C 1
ATOM 2497 O O . ILE A 1 299 ? 43.766 3.239 -53.418 1.00 86.44 299 ILE A O 1
ATOM 2501 N N . PRO A 1 300 ? 44.581 1.675 -54.830 1.00 85.88 300 PRO A N 1
ATOM 2502 C CA . PRO A 1 300 ? 43.636 0.637 -54.438 1.00 85.88 300 PRO A CA 1
ATOM 2503 C C . PRO A 1 300 ? 43.593 0.400 -52.924 1.00 85.88 300 PRO A C 1
ATOM 2505 O O . PRO A 1 300 ? 44.622 0.425 -52.243 1.00 85.88 300 PRO A O 1
ATOM 2508 N N . LEU A 1 301 ? 42.400 0.094 -52.403 1.00 83.75 301 LEU A N 1
ATOM 2509 C CA . LEU A 1 301 ? 42.142 -0.076 -50.966 1.00 83.75 301 LEU A CA 1
ATOM 2510 C C . LEU A 1 301 ? 43.044 -1.134 -50.306 1.00 83.75 301 LEU A C 1
ATOM 2512 O O . LEU A 1 301 ? 43.541 -0.913 -49.208 1.00 83.75 301 LEU A O 1
ATOM 2516 N N . PHE A 1 302 ? 43.289 -2.253 -50.997 1.00 84.75 302 PHE A N 1
ATOM 2517 C CA . PHE A 1 302 ? 44.032 -3.413 -50.481 1.00 84.75 302 PHE A CA 1
ATOM 2518 C C . PHE A 1 302 ? 45.554 -3.319 -50.607 1.00 84.75 302 PHE A C 1
ATOM 2520 O O . PHE A 1 302 ? 46.252 -4.278 -50.290 1.00 84.75 302 PHE A O 1
ATOM 2527 N N . CYS A 1 303 ? 46.071 -2.179 -51.063 1.00 87.31 303 CYS A N 1
ATOM 2528 C CA . CYS A 1 303 ? 47.502 -1.905 -51.150 1.00 87.31 303 CYS A CA 1
ATOM 2529 C C . CYS A 1 303 ? 48.325 -3.030 -51.821 1.00 87.31 303 CYS A C 1
ATOM 2531 O O . CYS A 1 303 ? 49.237 -3.582 -51.196 1.00 87.31 303 CYS A O 1
ATOM 2533 N N . PRO A 1 304 ? 47.997 -3.428 -53.064 1.00 89.00 304 PRO A N 1
ATOM 2534 C CA . PRO A 1 304 ? 48.613 -4.594 -53.672 1.00 89.00 304 PRO A CA 1
ATOM 2535 C C . PRO A 1 304 ? 50.075 -4.310 -54.040 1.00 89.00 304 PRO A C 1
ATOM 2537 O O . PRO A 1 304 ? 50.422 -3.241 -54.540 1.00 89.00 304 PRO A O 1
ATOM 2540 N N . SER A 1 305 ? 50.950 -5.291 -53.822 1.00 84.44 305 SER A N 1
ATOM 2541 C CA . SER A 1 305 ? 52.402 -5.150 -54.020 1.00 84.44 305 SER A CA 1
ATOM 2542 C C . SER A 1 305 ? 52.818 -4.875 -55.470 1.00 84.44 305 SER A C 1
ATOM 2544 O O . SER A 1 305 ? 53.926 -4.403 -55.707 1.00 84.44 305 SER A O 1
ATOM 2546 N N . ASN A 1 306 ? 51.938 -5.151 -56.434 1.00 86.50 306 ASN A N 1
ATOM 2547 C CA . ASN A 1 306 ? 52.144 -4.911 -57.862 1.00 86.50 306 ASN A CA 1
ATOM 2548 C C . ASN A 1 306 ? 51.708 -3.506 -58.330 1.00 86.50 306 ASN A C 1
ATOM 2550 O O . ASN A 1 306 ? 51.811 -3.215 -59.521 1.00 86.50 306 ASN A O 1
ATOM 2554 N N . TYR A 1 307 ? 51.225 -2.638 -57.435 1.00 86.00 307 TYR A N 1
ATOM 2555 C CA . TYR A 1 307 ? 50.872 -1.259 -57.771 1.00 86.00 307 TYR A CA 1
ATOM 2556 C C . TYR A 1 307 ? 52.128 -0.366 -57.860 1.00 86.00 307 TYR A C 1
ATOM 2558 O O . TYR A 1 307 ? 53.015 -0.465 -57.007 1.00 86.00 307 TYR A O 1
ATOM 2566 N N . PRO A 1 308 ? 52.236 0.530 -58.860 1.00 87.62 308 PRO A N 1
ATOM 2567 C CA . PRO A 1 308 ? 53.415 1.373 -59.061 1.00 87.62 308 PRO A CA 1
ATOM 2568 C C . PRO A 1 308 ? 53.457 2.553 -58.070 1.00 87.62 308 PRO A C 1
ATOM 2570 O O . PRO A 1 308 ? 53.214 3.708 -58.424 1.00 87.62 308 PRO A O 1
ATOM 2573 N N . TYR A 1 309 ? 53.776 2.281 -56.803 1.00 86.19 309 TYR A N 1
ATOM 2574 C CA . TYR A 1 309 ? 53.916 3.319 -55.777 1.00 86.19 309 TYR A CA 1
ATOM 2575 C C . TYR A 1 309 ? 55.072 4.276 -56.092 1.00 86.19 309 TYR A C 1
ATOM 2577 O O . TYR A 1 309 ? 56.211 3.861 -56.293 1.00 86.19 309 TYR A O 1
ATOM 2585 N N . LYS A 1 310 ? 54.797 5.584 -56.045 1.00 85.69 310 LYS A N 1
ATOM 2586 C CA . LYS A 1 310 ? 55.787 6.639 -56.328 1.00 85.69 310 LYS A CA 1
ATOM 2587 C C . LYS A 1 310 ? 56.970 6.647 -55.348 1.00 85.69 310 LYS A C 1
ATOM 2589 O O . LYS A 1 310 ? 58.063 7.075 -55.705 1.00 85.69 310 LYS A O 1
ATOM 2594 N N . ASN A 1 311 ? 56.753 6.224 -54.103 1.00 85.56 311 ASN A N 1
ATOM 2595 C CA . ASN A 1 311 ? 57.791 6.054 -53.089 1.00 85.56 311 ASN A CA 1
ATOM 2596 C C . ASN A 1 311 ? 57.349 5.039 -52.017 1.00 85.56 311 ASN A C 1
ATOM 2598 O O . ASN A 1 311 ? 56.163 4.740 -51.873 1.00 85.56 311 ASN A O 1
ATOM 2602 N N . SER A 1 312 ? 58.304 4.543 -51.225 1.00 84.44 312 SER A N 1
ATOM 2603 C CA . SER A 1 312 ? 58.034 3.615 -50.114 1.00 84.44 312 SER A CA 1
ATOM 2604 C C . SER A 1 312 ? 57.128 4.215 -49.032 1.00 84.44 312 SER A C 1
ATOM 2606 O O . SER A 1 312 ? 56.362 3.497 -48.396 1.00 84.44 312 SER A O 1
ATOM 2608 N N . LYS A 1 313 ? 57.152 5.543 -48.855 1.00 86.56 313 LYS A N 1
ATOM 2609 C CA . LYS A 1 313 ? 56.272 6.251 -47.911 1.00 86.56 313 LYS A CA 1
ATOM 2610 C C . LYS A 1 313 ? 54.790 6.079 -48.260 1.00 86.56 313 LYS A C 1
ATOM 2612 O O . LYS A 1 313 ? 53.978 5.900 -47.360 1.00 86.56 313 LYS A O 1
ATOM 2617 N N . LEU A 1 314 ? 54.441 6.090 -49.545 1.00 87.06 314 LEU A N 1
ATOM 2618 C CA . LEU A 1 314 ? 53.061 5.962 -50.017 1.00 87.06 314 LEU A CA 1
ATOM 2619 C C . LEU A 1 314 ? 52.500 4.549 -49.797 1.00 87.06 314 LEU A C 1
ATOM 2621 O O . LEU A 1 314 ? 51.328 4.397 -49.462 1.00 87.06 314 LEU A O 1
ATOM 2625 N N . LEU A 1 315 ? 53.353 3.525 -49.907 1.00 87.94 315 LEU A N 1
ATOM 2626 C CA . LEU A 1 315 ? 53.001 2.152 -49.543 1.00 87.94 315 LEU A CA 1
ATOM 2627 C C . LEU A 1 315 ? 52.688 2.039 -48.042 1.00 87.94 315 LEU A C 1
ATOM 2629 O O . LEU A 1 315 ? 51.661 1.474 -47.675 1.00 87.94 315 LEU A O 1
ATOM 2633 N N . HIS A 1 316 ? 53.524 2.625 -47.177 1.00 88.38 316 HIS A N 1
ATOM 2634 C CA . HIS A 1 316 ? 53.279 2.626 -45.730 1.00 88.38 316 HIS A CA 1
ATOM 2635 C C . HIS A 1 316 ? 52.005 3.389 -45.343 1.00 88.38 316 HIS A C 1
ATOM 2637 O O . HIS A 1 316 ? 51.242 2.907 -44.511 1.00 88.38 316 HIS A O 1
ATOM 2643 N N . LEU A 1 317 ? 51.728 4.537 -45.971 1.00 88.50 317 LEU A N 1
ATOM 2644 C CA . LEU A 1 317 ? 50.475 5.274 -45.756 1.00 88.50 317 LEU A CA 1
ATOM 2645 C C . LEU A 1 317 ? 49.248 4.446 -46.165 1.00 88.50 317 LEU A C 1
ATOM 2647 O O . LEU A 1 317 ? 48.267 4.404 -45.427 1.00 88.50 317 LEU A O 1
ATOM 2651 N N . CYS A 1 318 ? 49.326 3.724 -47.287 1.00 89.06 318 CYS A N 1
ATOM 2652 C CA . CYS A 1 318 ? 48.270 2.805 -47.707 1.00 89.06 318 CYS A CA 1
ATOM 2653 C C . CYS A 1 318 ? 48.042 1.691 -46.667 1.00 89.06 318 CYS A C 1
ATOM 2655 O O . CYS A 1 318 ? 46.901 1.429 -46.286 1.00 89.06 318 CYS A O 1
ATOM 2657 N N . GLN A 1 319 ? 49.118 1.077 -46.159 1.00 90.19 319 GLN A N 1
ATOM 2658 C CA . GLN A 1 319 ? 49.052 0.028 -45.133 1.00 90.19 319 GLN A CA 1
ATOM 2659 C C . GLN A 1 319 ? 48.446 0.526 -43.809 1.00 90.19 319 GLN A C 1
ATOM 2661 O O . GLN A 1 319 ? 47.655 -0.183 -43.189 1.00 90.19 319 GLN A O 1
ATOM 2666 N N . ILE A 1 320 ? 48.767 1.753 -43.391 1.00 89.88 320 ILE A N 1
ATOM 2667 C CA . ILE A 1 320 ? 48.177 2.375 -42.195 1.00 89.88 320 ILE A CA 1
ATOM 2668 C C . ILE A 1 320 ? 46.677 2.621 -42.401 1.00 89.88 320 ILE A C 1
ATOM 2670 O O . ILE A 1 320 ? 45.881 2.305 -41.518 1.00 89.88 320 ILE A O 1
ATOM 2674 N N . ARG A 1 321 ? 46.273 3.118 -43.578 1.00 90.94 321 ARG A N 1
ATOM 2675 C CA . ARG A 1 321 ? 44.862 3.343 -43.930 1.00 90.94 321 ARG A CA 1
ATOM 2676 C C . ARG A 1 321 ? 44.033 2.063 -43.807 1.00 90.94 321 ARG A C 1
ATOM 2678 O O . ARG A 1 321 ? 43.003 2.065 -43.134 1.00 90.94 321 ARG A O 1
ATOM 2685 N N . ILE A 1 322 ? 44.477 0.971 -44.436 1.00 90.31 322 ILE A N 1
ATOM 2686 C CA . ILE A 1 322 ? 43.746 -0.304 -44.381 1.00 90.31 322 ILE A CA 1
ATOM 2687 C C . ILE A 1 322 ? 43.720 -0.881 -42.962 1.00 90.31 322 ILE A C 1
ATOM 2689 O O . ILE A 1 322 ? 42.675 -1.360 -42.530 1.00 90.31 322 ILE A O 1
ATOM 2693 N N . ALA A 1 323 ? 44.819 -0.779 -42.207 1.00 90.19 323 ALA A N 1
ATOM 2694 C CA . ALA A 1 323 ? 44.854 -1.217 -40.814 1.00 90.19 323 ALA A CA 1
ATOM 2695 C C . ALA A 1 323 ? 43.850 -0.438 -39.948 1.00 90.19 323 ALA A C 1
ATOM 2697 O O . ALA A 1 323 ? 43.095 -1.050 -39.196 1.00 90.19 323 ALA A O 1
ATOM 2698 N N . ASN A 1 324 ? 43.773 0.887 -40.100 1.00 88.75 324 ASN A N 1
ATOM 2699 C CA . ASN A 1 324 ? 42.815 1.722 -39.372 1.00 88.75 324 ASN A CA 1
ATOM 2700 C C . ASN A 1 324 ? 41.362 1.359 -39.704 1.00 88.75 324 ASN A C 1
ATOM 2702 O O . ASN A 1 324 ? 40.538 1.244 -38.796 1.00 88.75 324 ASN A O 1
ATOM 2706 N N . LEU A 1 325 ? 41.058 1.131 -40.986 1.00 89.50 325 LEU A N 1
ATOM 2707 C CA . LEU A 1 325 ? 39.722 0.732 -41.425 1.00 89.50 325 LEU A CA 1
ATOM 2708 C C . LEU A 1 325 ? 39.332 -0.638 -40.847 1.00 89.50 325 LEU A C 1
ATOM 2710 O O . LEU A 1 325 ? 38.249 -0.784 -40.285 1.00 89.50 325 LEU A O 1
ATOM 2714 N N . ILE A 1 326 ? 40.236 -1.621 -40.911 1.00 90.19 326 ILE A N 1
ATOM 2715 C CA . ILE A 1 326 ? 40.028 -2.955 -40.331 1.00 90.19 326 ILE A CA 1
ATOM 2716 C C . ILE A 1 326 ? 39.802 -2.856 -38.819 1.00 90.19 326 ILE A C 1
ATOM 2718 O O . ILE A 1 326 ? 38.816 -3.391 -38.317 1.00 90.19 326 ILE A O 1
ATOM 2722 N N . CYS A 1 327 ? 40.668 -2.145 -38.092 1.00 89.19 327 CYS A N 1
ATOM 2723 C CA . CYS A 1 327 ? 40.541 -1.971 -36.646 1.00 89.19 327 CYS A CA 1
ATOM 2724 C C . CYS A 1 327 ? 39.200 -1.334 -36.264 1.00 89.19 327 CYS A C 1
ATOM 2726 O O . CYS A 1 327 ? 38.547 -1.794 -35.330 1.00 89.19 327 CYS A O 1
ATOM 2728 N N . MET A 1 328 ? 38.759 -0.312 -36.999 1.00 88.56 328 MET A N 1
ATOM 2729 C CA . MET A 1 328 ? 37.491 0.360 -36.727 1.00 88.56 328 MET A CA 1
ATOM 2730 C C . MET A 1 328 ? 36.286 -0.571 -36.907 1.00 88.56 328 MET A C 1
ATOM 2732 O O . MET A 1 328 ? 35.423 -0.631 -36.030 1.00 88.56 328 MET A O 1
ATOM 2736 N N . TRP A 1 329 ? 36.235 -1.330 -38.005 1.00 89.81 329 TRP A N 1
ATOM 2737 C CA . TRP A 1 329 ? 35.140 -2.271 -38.258 1.00 89.81 329 TRP A CA 1
ATOM 2738 C C . TRP A 1 329 ? 35.171 -3.478 -37.314 1.00 89.81 329 TRP A C 1
ATOM 2740 O O . TRP A 1 329 ? 34.113 -3.928 -36.879 1.00 89.81 329 TRP A O 1
ATOM 2750 N N . ILE A 1 330 ? 36.354 -3.960 -36.918 1.00 91.00 330 ILE A N 1
ATOM 2751 C CA . ILE A 1 330 ? 36.488 -4.989 -35.874 1.00 91.00 330 ILE A CA 1
ATOM 2752 C C . ILE A 1 330 ? 35.915 -4.480 -34.548 1.00 91.00 330 ILE A C 1
ATOM 2754 O O . ILE A 1 330 ? 35.110 -5.173 -33.928 1.00 91.00 330 ILE A O 1
ATOM 2758 N N . MET A 1 331 ? 36.276 -3.263 -34.132 1.00 85.38 331 MET A N 1
ATOM 2759 C CA . MET A 1 331 ? 35.742 -2.667 -32.905 1.00 85.38 331 MET A CA 1
ATOM 2760 C C . MET A 1 331 ? 34.218 -2.515 -32.964 1.00 85.38 331 MET A C 1
ATOM 2762 O O . MET A 1 331 ? 33.553 -2.839 -31.985 1.00 85.38 331 MET A O 1
ATOM 2766 N N . PHE A 1 332 ? 33.657 -2.101 -34.107 1.00 87.00 332 PHE A N 1
ATOM 2767 C CA . PHE A 1 332 ? 32.204 -2.034 -34.310 1.00 87.00 332 PHE A CA 1
ATOM 2768 C C . PHE A 1 332 ? 31.523 -3.403 -34.180 1.00 87.00 332 PHE A C 1
ATOM 2770 O O . PHE A 1 332 ? 30.511 -3.531 -33.497 1.00 87.00 332 PHE A O 1
ATOM 2777 N N . VAL A 1 333 ? 32.074 -4.446 -34.805 1.00 87.00 333 VAL A N 1
ATOM 2778 C CA . VAL A 1 333 ? 31.504 -5.800 -34.720 1.00 87.00 333 VAL A CA 1
ATOM 2779 C C . VAL A 1 333 ? 31.558 -6.325 -33.285 1.00 87.00 333 VAL A C 1
ATOM 2781 O O . VAL A 1 333 ? 30.575 -6.887 -32.808 1.00 87.00 333 VAL A O 1
ATOM 2784 N N . ILE A 1 334 ? 32.663 -6.106 -32.566 1.00 86.06 334 ILE A N 1
ATOM 2785 C CA . ILE A 1 334 ? 32.796 -6.525 -31.163 1.00 86.06 334 ILE A CA 1
ATOM 2786 C C . ILE A 1 334 ? 31.772 -5.806 -30.277 1.00 86.06 334 ILE A C 1
ATOM 2788 O O . ILE A 1 334 ? 31.110 -6.454 -29.467 1.00 86.06 334 ILE A O 1
ATOM 2792 N N . THR A 1 335 ? 31.603 -4.489 -30.426 1.00 79.12 335 THR A N 1
ATOM 2793 C CA . THR A 1 335 ? 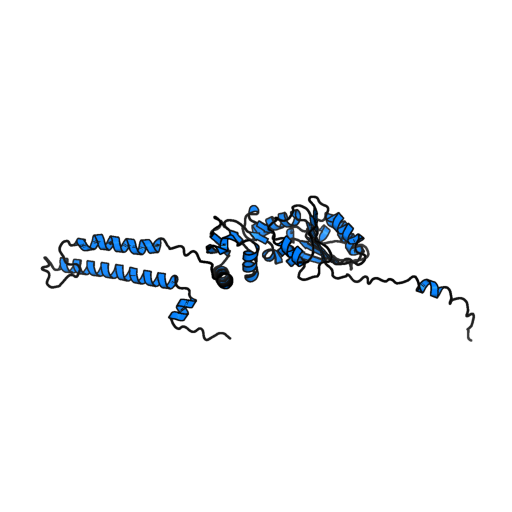30.629 -3.733 -29.623 1.00 79.12 335 THR A CA 1
ATOM 2794 C C . THR A 1 335 ? 29.189 -4.086 -29.984 1.00 79.12 335 THR A C 1
ATOM 2796 O O . THR A 1 335 ? 28.349 -4.177 -29.086 1.00 79.12 335 THR A O 1
ATOM 2799 N N . LEU A 1 336 ? 28.893 -4.353 -31.259 1.00 81.62 336 LEU A N 1
ATOM 2800 C CA . LEU A 1 336 ? 27.591 -4.849 -31.704 1.00 81.62 336 LEU A CA 1
ATOM 2801 C C . LEU A 1 336 ? 27.277 -6.206 -31.066 1.00 81.62 336 LEU A C 1
ATOM 2803 O O . LEU A 1 336 ? 26.213 -6.366 -30.474 1.00 81.62 336 LEU A O 1
ATOM 2807 N N . LEU A 1 337 ? 28.215 -7.155 -31.119 1.00 83.06 337 LEU A N 1
ATOM 2808 C CA . LEU A 1 337 ? 28.064 -8.467 -30.487 1.00 83.06 337 LEU A CA 1
ATOM 2809 C C . LEU A 1 337 ? 27.890 -8.347 -28.970 1.00 83.06 337 LEU A C 1
ATOM 2811 O O . LEU A 1 337 ? 26.976 -8.954 -28.421 1.00 83.06 337 LEU A O 1
ATOM 2815 N N . ALA A 1 338 ? 28.694 -7.522 -28.296 1.00 77.56 338 ALA A N 1
ATOM 2816 C CA . ALA A 1 338 ? 28.551 -7.267 -26.863 1.00 77.56 338 ALA A CA 1
ATOM 2817 C C . ALA A 1 338 ? 27.179 -6.664 -26.518 1.00 77.56 338 ALA A C 1
ATOM 2819 O O . ALA A 1 338 ? 26.557 -7.063 -25.536 1.00 77.56 338 ALA A O 1
ATOM 2820 N N . THR A 1 339 ? 26.674 -5.746 -27.345 1.00 71.12 339 THR A N 1
ATOM 2821 C CA . THR A 1 339 ? 25.338 -5.159 -27.166 1.00 71.12 339 THR A CA 1
ATOM 2822 C C . THR A 1 339 ? 24.245 -6.205 -27.358 1.00 71.12 339 THR A C 1
ATOM 2824 O O . THR A 1 339 ? 23.337 -6.285 -26.538 1.00 71.12 339 THR A O 1
ATOM 2827 N N . ILE A 1 340 ? 24.343 -7.044 -28.394 1.00 73.88 340 ILE A N 1
ATOM 2828 C CA . ILE A 1 340 ? 23.397 -8.142 -28.629 1.00 73.88 340 ILE A CA 1
ATOM 2829 C C . ILE A 1 340 ? 23.397 -9.099 -27.434 1.00 73.88 340 ILE A C 1
ATOM 2831 O O . ILE A 1 340 ? 22.328 -9.428 -26.931 1.00 73.88 340 ILE A O 1
ATOM 2835 N N . ILE A 1 341 ? 24.571 -9.485 -26.927 1.00 71.56 341 ILE A N 1
ATOM 2836 C CA . ILE A 1 341 ? 24.701 -10.343 -25.739 1.00 71.56 341 ILE A CA 1
ATOM 2837 C C . ILE A 1 341 ? 24.034 -9.693 -24.517 1.00 71.56 341 ILE A C 1
ATOM 2839 O O . ILE A 1 341 ? 23.315 -10.370 -23.792 1.00 71.56 341 ILE A O 1
ATOM 2843 N N . MET A 1 342 ? 24.200 -8.382 -24.320 1.00 63.59 342 MET A N 1
ATOM 2844 C CA . MET A 1 342 ? 23.534 -7.628 -23.247 1.00 63.59 342 MET A CA 1
ATOM 2845 C C . MET A 1 342 ? 22.010 -7.501 -23.437 1.00 63.59 342 MET A C 1
ATOM 2847 O O . MET A 1 342 ? 21.285 -7.321 -22.460 1.00 63.59 342 MET A O 1
ATOM 2851 N N . CYS A 1 343 ? 21.513 -7.580 -24.674 1.00 58.78 343 CYS A N 1
ATOM 2852 C CA . CYS A 1 343 ? 20.084 -7.560 -24.998 1.00 58.78 343 CYS A CA 1
ATOM 2853 C C . CYS A 1 343 ? 19.415 -8.935 -24.859 1.00 58.78 343 CYS A C 1
ATOM 2855 O O . CYS A 1 343 ? 18.191 -8.999 -24.716 1.00 58.78 343 CYS A O 1
ATOM 2857 N N . VAL A 1 344 ? 20.184 -10.027 -24.906 1.00 63.28 344 VAL A N 1
ATOM 2858 C CA . VAL A 1 344 ? 19.672 -11.385 -24.706 1.00 63.28 344 VAL A CA 1
ATOM 2859 C C . VAL A 1 344 ? 19.406 -11.605 -23.209 1.00 63.28 344 VAL A C 1
ATOM 2861 O O . VAL A 1 344 ? 20.297 -11.390 -22.388 1.00 63.28 344 VAL A O 1
ATOM 2864 N N . PRO A 1 345 ? 18.198 -12.054 -22.813 1.00 59.00 345 PRO A N 1
ATOM 2865 C CA . PRO A 1 345 ? 17.910 -12.379 -21.420 1.00 59.00 345 PRO A CA 1
ATOM 2866 C C . PRO A 1 345 ? 18.906 -13.407 -20.869 1.00 59.00 345 PRO A C 1
ATOM 2868 O O . PRO A 1 345 ? 19.175 -14.414 -21.522 1.00 59.00 345 PRO A O 1
ATOM 2871 N N . GLU A 1 346 ? 19.404 -13.188 -19.647 1.00 55.22 346 GLU A N 1
ATOM 2872 C CA . GLU A 1 346 ? 20.455 -14.007 -19.014 1.00 55.22 346 GLU A CA 1
ATOM 2873 C C . GLU A 1 346 ? 20.139 -15.514 -19.018 1.00 55.22 346 GLU A C 1
ATOM 2875 O O . GLU A 1 346 ? 21.039 -16.334 -19.175 1.00 55.22 346 GLU A O 1
ATOM 2880 N N . LYS A 1 347 ? 18.855 -15.883 -18.912 1.00 54.12 347 LYS A N 1
ATOM 2881 C CA . LYS A 1 347 ? 18.391 -17.273 -19.007 1.00 54.12 347 LYS A CA 1
ATOM 2882 C C . LYS A 1 347 ? 18.673 -17.883 -20.386 1.00 54.12 347 LYS A C 1
ATOM 2884 O O . LYS A 1 347 ? 19.324 -18.911 -20.473 1.00 54.12 347 LYS A O 1
ATOM 2889 N N . THR A 1 348 ? 18.285 -17.193 -21.457 1.00 59.03 348 THR A N 1
ATOM 2890 C CA . THR A 1 348 ? 18.527 -17.625 -22.842 1.00 59.03 348 THR A CA 1
ATOM 2891 C C . THR A 1 348 ? 20.019 -17.663 -23.172 1.00 59.03 348 THR A C 1
ATOM 2893 O O . THR A 1 348 ? 20.460 -18.506 -23.945 1.00 59.03 348 THR A O 1
ATOM 2896 N N . TYR A 1 349 ? 20.809 -16.753 -22.590 1.00 64.06 349 TYR A N 1
ATOM 2897 C CA . TYR A 1 349 ? 22.266 -16.774 -22.721 1.00 64.06 349 TYR A CA 1
ATOM 2898 C C . TYR A 1 349 ? 22.874 -18.010 -22.043 1.00 64.06 349 TYR A C 1
ATOM 2900 O O . TYR A 1 349 ? 23.687 -18.694 -22.657 1.00 64.06 349 TYR A O 1
ATOM 2908 N N . LYS A 1 350 ? 22.456 -18.335 -20.812 1.00 65.38 350 LYS A N 1
ATOM 2909 C CA . LYS A 1 350 ? 22.912 -19.543 -20.101 1.00 65.38 350 LYS A CA 1
ATOM 2910 C C . LYS A 1 350 ? 22.521 -20.825 -20.839 1.00 65.38 350 LYS A C 1
ATOM 2912 O O . LYS A 1 350 ? 23.378 -21.691 -20.997 1.00 65.38 350 LYS A O 1
ATOM 2917 N N . ASP A 1 351 ? 21.303 -20.880 -21.380 1.00 70.31 351 ASP A N 1
ATOM 2918 C CA . ASP A 1 351 ? 20.820 -22.002 -22.196 1.00 70.31 351 ASP A CA 1
ATOM 2919 C C . ASP A 1 351 ? 21.624 -22.142 -23.508 1.00 70.31 351 ASP A C 1
ATOM 2921 O O . ASP A 1 351 ? 21.984 -23.247 -23.904 1.00 70.31 351 ASP A O 1
ATOM 2925 N N . MET A 1 352 ? 21.972 -21.031 -24.173 1.00 63.31 352 MET A N 1
ATOM 2926 C CA . MET A 1 352 ? 22.800 -21.046 -25.393 1.00 63.31 352 MET A CA 1
ATOM 2927 C C . MET A 1 352 ? 24.261 -21.436 -25.142 1.00 63.31 352 MET A C 1
ATOM 2929 O O . MET A 1 352 ? 24.898 -22.009 -26.025 1.00 63.31 352 MET A O 1
ATOM 2933 N N . VAL A 1 353 ? 24.809 -21.101 -23.972 1.00 74.12 353 VAL A N 1
ATOM 2934 C CA . VAL A 1 353 ? 26.214 -21.370 -23.614 1.00 74.12 353 VAL A CA 1
ATOM 2935 C C . VAL A 1 353 ? 26.370 -22.721 -22.895 1.00 74.12 353 VAL A C 1
ATOM 2937 O O . VAL A 1 353 ? 27.493 -23.153 -22.645 1.00 74.12 353 VAL A O 1
ATOM 2940 N N . GLY A 1 354 ? 25.269 -23.431 -22.618 1.00 65.69 354 GLY A N 1
ATOM 2941 C CA . GLY A 1 354 ? 25.294 -24.758 -21.995 1.00 65.69 354 GLY A CA 1
ATOM 2942 C C . GLY A 1 354 ? 25.819 -24.735 -20.559 1.00 65.69 354 GLY A C 1
ATOM 2943 O O . GLY A 1 354 ? 26.501 -25.667 -20.137 1.00 65.69 354 GLY A O 1
ATOM 2944 N N . ILE A 1 355 ? 25.560 -23.650 -19.823 1.00 60.34 355 ILE A N 1
ATOM 2945 C CA . ILE A 1 355 ? 25.898 -23.562 -18.398 1.00 60.34 355 ILE A CA 1
ATOM 2946 C C . ILE A 1 355 ? 24.670 -24.017 -17.613 1.00 60.34 355 ILE A C 1
ATOM 2948 O O . ILE A 1 355 ? 23.842 -23.199 -17.206 1.00 60.34 355 ILE A O 1
ATOM 2952 N N . ASP A 1 356 ? 24.553 -25.329 -17.424 1.00 54.62 356 ASP A N 1
ATOM 2953 C CA . ASP A 1 356 ? 23.575 -25.908 -16.510 1.00 54.62 356 ASP A CA 1
ATOM 2954 C C . ASP A 1 356 ? 23.923 -25.477 -15.078 1.00 54.62 356 ASP A C 1
ATOM 2956 O O . ASP A 1 356 ? 25.023 -25.726 -14.579 1.00 54.62 356 ASP A O 1
ATOM 2960 N N . ASN A 1 357 ? 22.988 -24.803 -14.403 1.00 51.78 357 ASN A N 1
ATOM 2961 C CA . ASN A 1 357 ? 23.080 -24.581 -12.961 1.00 51.78 357 ASN A CA 1
ATOM 2962 C C . ASN A 1 357 ? 22.688 -25.875 -12.234 1.00 51.78 357 ASN A C 1
ATOM 2964 O O . ASN A 1 357 ? 21.649 -25.927 -11.579 1.00 51.78 357 ASN A O 1
ATOM 2968 N N . ASP A 1 358 ? 23.523 -26.905 -12.334 1.00 48.91 358 ASP A N 1
ATOM 2969 C CA . ASP A 1 358 ? 23.491 -28.009 -11.381 1.00 48.91 358 ASP A CA 1
ATOM 2970 C C . ASP A 1 358 ? 24.218 -27.556 -10.115 1.00 48.91 358 ASP A C 1
ATOM 2972 O O . ASP A 1 358 ? 25.446 -27.570 -10.013 1.00 48.91 358 ASP A O 1
ATOM 2976 N N . GLY A 1 359 ? 23.436 -27.086 -9.148 1.00 48.50 359 GLY A N 1
ATOM 2977 C CA . GLY A 1 359 ? 23.938 -26.798 -7.813 1.00 48.50 359 GLY A CA 1
ATOM 2978 C C . GLY A 1 359 ? 23.126 -25.747 -7.083 1.00 48.50 359 GLY A C 1
ATOM 2979 O O . GLY A 1 359 ? 23.568 -24.603 -6.978 1.00 48.50 359 GLY A O 1
ATOM 2980 N N . LYS A 1 360 ? 21.970 -26.153 -6.553 1.00 36.34 360 LYS A N 1
ATOM 2981 C CA . LYS A 1 360 ? 21.440 -25.676 -5.268 1.00 36.34 360 LYS A CA 1
ATOM 2982 C C . LYS A 1 360 ? 20.289 -26.579 -4.817 1.00 36.34 360 LYS A C 1
ATOM 2984 O O . LYS A 1 360 ? 19.158 -26.413 -5.269 1.00 36.34 360 LYS A O 1
ATOM 2989 N N . ASP A 1 361 ? 20.652 -27.535 -3.963 1.00 35.53 361 ASP A N 1
ATOM 2990 C CA . ASP A 1 361 ? 19.810 -27.974 -2.845 1.00 35.53 361 ASP A CA 1
ATOM 2991 C C . ASP A 1 361 ? 19.560 -26.807 -1.874 1.00 35.53 361 ASP A C 1
ATOM 2993 O O . ASP A 1 361 ? 20.459 -25.931 -1.759 1.00 35.53 361 ASP A O 1
#

Sequence (361 aa):
MVEKTKNETFTNGRFRFLELCRKDYFSREPTGLVHIFIDNPNIEIEGKQLISNLENVYEDQLYIDYGRLLKTVLNGRQIGDNPVIVGSCPPTNDSIWRELENLGCQVTVFDQNELGASISDAIQEHKRPGIIVIVSGDGDYRPVLRRALLRDWIVEIWFWDHGISQRLKWINVPYRPDLQTRITYLDSYYTLFMYACGRENSRDKKFLEINGDAVETWGNEQVMECYMNLNTFCWWYKPDGHSFHMYFDNLEQWREAKCWVKKIYPEVHEFQKGSIATILWFVIPSIYTYYTIDELGDIPLFCPSNYPYKNSKLLHLCQIRIANLICMWIMFVITLLATIIMCVPEKTYKDMVGIDNDGKD

pLDDT: mean 81.07, std 16.06, range [28.98, 97.62]

Radius of gyration: 36.93 Å; chains: 1; bounding box: 98×46×137 Å

Secondary structure (DSSP, 8-state):
--------SSSSHHHHHHHTT-------S----EEEEEEHHHHHHHHHHHHHHHHT--GGGEEE-HHHHHHHHHTTPPB-S--EEESSPPPTTSTHHHHHHHHT---EEESSS-HHHHHHHHHHH-SS--EEEEE---GGGHHHHHHHHHTT-EEEEEE-TTT--HHHHT---TT-TT---EEEEGGGTGGGTEEEES---SS-SEEEEEESGGGGG--HHHHHHHHHHTTS-EEEE-SSSSEEEEEESSHHHHHHHHHHHHHH-TTPEE-----HHHHHHHHHHHHHHHHHHTTTTTS-TT--TTS--SSHHHHHHHHHHHHHHHHHHHHHHHHHHHHHHHHS-HHHHHHHHT-------